Protein AF-C6H7D1-F1 (afdb_monomer_lite)

Structure (mmCIF, N/CA/C/O backbone):
data_AF-C6H7D1-F1
#
_entry.id   AF-C6H7D1-F1
#
loop_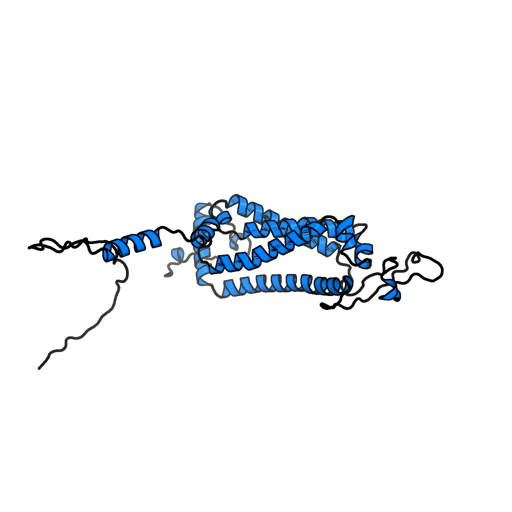
_atom_site.group_PDB
_atom_site.id
_atom_site.type_symbol
_atom_site.label_atom_id
_atom_site.label_alt_id
_atom_site.label_comp_id
_atom_site.label_asym_id
_atom_site.label_entity_id
_atom_site.label_seq_id
_atom_site.pdbx_PDB_ins_code
_atom_site.Cartn_x
_atom_site.Cartn_y
_atom_site.Cartn_z
_atom_site.occupancy
_atom_site.B_iso_or_equiv
_atom_site.auth_seq_id
_atom_site.auth_comp_id
_atom_site.auth_asym_id
_atom_site.auth_atom_id
_atom_site.pdbx_PDB_model_num
ATOM 1 N N . MET A 1 1 ? -16.003 -26.609 76.738 1.00 32.31 1 MET A N 1
ATOM 2 C CA . MET A 1 1 ? -14.964 -26.385 75.712 1.00 32.31 1 MET A CA 1
ATOM 3 C C . MET A 1 1 ? -15.647 -25.869 74.454 1.00 32.31 1 MET A C 1
ATOM 5 O O . MET A 1 1 ? -16.658 -26.437 74.078 1.00 32.31 1 MET A O 1
ATOM 9 N N . GLN A 1 2 ? -15.135 -24.740 73.952 1.00 30.48 2 GLN A N 1
ATOM 10 C CA . GLN A 1 2 ? -15.341 -24.034 72.671 1.00 30.48 2 GLN A CA 1
ATOM 11 C C . GLN A 1 2 ? -16.553 -24.379 71.781 1.00 30.48 2 GLN A C 1
ATOM 13 O O . GLN A 1 2 ? -16.695 -25.493 71.289 1.00 30.48 2 GLN A O 1
ATOM 18 N N . GLY A 1 3 ? -17.363 -23.349 71.504 1.00 26.39 3 GLY A N 1
ATOM 19 C CA . GLY A 1 3 ? -18.389 -23.335 70.462 1.00 26.39 3 GLY A CA 1
ATOM 20 C C . GLY A 1 3 ? -17.850 -22.837 69.117 1.00 26.39 3 GLY A C 1
ATOM 21 O O . GLY A 1 3 ? -16.992 -21.957 69.065 1.00 26.39 3 GLY A O 1
ATOM 22 N N . VAL A 1 4 ? -18.390 -23.404 68.038 1.00 31.02 4 VAL A N 1
ATOM 23 C CA . VAL A 1 4 ? -18.158 -23.029 66.638 1.00 31.02 4 VAL A CA 1
ATOM 24 C C . VAL A 1 4 ? -19.512 -22.644 66.047 1.00 31.02 4 VAL A C 1
ATOM 26 O O . VAL A 1 4 ? -20.446 -23.441 66.087 1.00 31.02 4 VAL A O 1
ATOM 29 N N . VAL A 1 5 ? -19.619 -21.424 65.516 1.00 36.03 5 VAL A N 1
ATOM 30 C CA . VAL A 1 5 ? -20.777 -20.963 64.739 1.00 36.03 5 VAL A CA 1
ATOM 31 C C . VAL A 1 5 ? -20.398 -20.939 63.261 1.00 36.03 5 VAL A C 1
ATOM 33 O O . VAL A 1 5 ? -19.335 -20.470 62.865 1.00 36.03 5 VAL A O 1
ATOM 36 N N . THR A 1 6 ? -21.307 -21.511 62.485 1.00 32.31 6 THR A N 1
ATOM 37 C CA . THR A 1 6 ? -21.320 -21.782 61.049 1.00 32.31 6 THR A CA 1
ATOM 38 C C . THR A 1 6 ? -21.240 -20.529 60.176 1.00 32.31 6 THR A C 1
ATOM 40 O O . THR A 1 6 ? -21.967 -19.565 60.408 1.00 32.31 6 THR A O 1
ATOM 43 N N . GLY A 1 7 ? -20.427 -20.584 59.116 1.00 30.23 7 GLY A N 1
ATOM 44 C CA . GLY A 1 7 ? -20.404 -19.595 58.038 1.00 30.23 7 GLY A CA 1
ATOM 45 C C . GLY A 1 7 ? -21.226 -20.043 56.828 1.00 30.23 7 GLY A C 1
ATOM 46 O O . GLY A 1 7 ? -21.112 -21.183 56.385 1.00 30.23 7 GLY A O 1
ATOM 47 N N . ASN A 1 8 ? -22.018 -19.125 56.276 1.00 31.41 8 ASN A N 1
ATOM 48 C CA . ASN A 1 8 ? -22.573 -19.217 54.928 1.00 31.41 8 ASN A CA 1
ATOM 49 C C . ASN A 1 8 ? -22.452 -17.822 54.296 1.00 31.41 8 ASN A C 1
ATOM 51 O O . ASN A 1 8 ? -23.038 -16.866 54.801 1.00 31.41 8 ASN A O 1
ATOM 55 N N . GLY A 1 9 ? -21.613 -17.680 53.267 1.00 30.81 9 GLY A N 1
ATOM 56 C CA . GLY A 1 9 ? -21.214 -16.389 52.709 1.00 30.81 9 GLY A CA 1
ATOM 57 C C . GLY A 1 9 ? -21.350 -16.352 51.192 1.00 30.81 9 GLY A C 1
ATOM 58 O O . GLY A 1 9 ? -20.622 -17.034 50.477 1.00 30.81 9 GLY A O 1
ATOM 59 N N . THR A 1 10 ? -22.241 -15.486 50.716 1.00 32.78 10 THR A N 1
ATOM 60 C CA . THR A 1 10 ? -22.291 -14.983 49.340 1.00 32.78 10 THR A CA 1
ATOM 61 C C . THR A 1 10 ? -22.365 -13.457 49.356 1.00 32.78 10 THR A C 1
ATOM 63 O O . THR A 1 10 ? -23.032 -12.887 50.211 1.00 32.78 10 THR A O 1
ATOM 66 N N . MET A 1 11 ? -21.783 -12.857 48.311 1.00 27.61 11 MET A N 1
ATOM 67 C CA . MET A 1 11 ? -21.992 -11.503 47.767 1.00 27.61 11 MET A CA 1
ATOM 68 C C . MET A 1 11 ? -21.111 -10.328 48.230 1.00 27.61 11 MET A C 1
ATOM 70 O O . MET A 1 11 ? -21.222 -9.812 49.331 1.00 27.61 11 MET A O 1
ATOM 74 N N . ARG A 1 12 ? -20.388 -9.815 47.216 1.00 32.03 12 ARG A N 1
ATOM 75 C CA . ARG A 1 12 ? -20.257 -8.402 46.805 1.00 32.03 12 ARG A CA 1
ATOM 76 C C . ARG A 1 12 ? -19.715 -7.407 47.839 1.00 32.03 12 ARG A C 1
ATOM 78 O O . ARG A 1 12 ? -20.478 -6.884 48.633 1.00 32.03 12 ARG A O 1
ATOM 85 N N . SER A 1 13 ? -18.457 -6.990 47.668 1.00 34.66 13 SER A N 1
ATOM 86 C CA . SER A 1 13 ? -18.077 -5.562 47.647 1.00 34.66 13 SER A CA 1
ATOM 87 C C . SER A 1 13 ? -16.575 -5.420 47.364 1.00 34.66 13 SER A C 1
ATOM 89 O O . SER A 1 13 ? -15.748 -5.429 48.270 1.00 34.66 13 SER A O 1
ATOM 91 N N . ILE A 1 14 ? -16.202 -5.317 46.090 1.00 36.88 14 ILE A N 1
ATOM 92 C CA . ILE A 1 14 ? -14.913 -4.743 45.689 1.00 36.88 14 ILE A CA 1
ATOM 93 C C . ILE A 1 14 ? -15.290 -3.574 44.801 1.00 36.88 14 ILE A C 1
ATOM 95 O O . ILE A 1 14 ? -15.683 -3.802 43.665 1.00 36.88 14 ILE A O 1
ATOM 99 N N . ILE A 1 15 ? -15.291 -2.373 45.375 1.00 37.81 15 ILE A N 1
ATOM 100 C CA . ILE A 1 15 ? -15.069 -1.045 44.780 1.00 37.81 15 ILE A CA 1
ATOM 101 C C . ILE A 1 15 ? -15.434 -0.037 45.887 1.00 37.81 15 ILE A C 1
ATOM 103 O O . ILE A 1 15 ? -16.541 -0.090 46.417 1.00 37.81 15 ILE A O 1
ATOM 107 N N . ASN A 1 16 ? -14.486 0.857 46.200 1.00 32.22 16 ASN A N 1
ATOM 108 C CA . ASN A 1 16 ? -14.543 2.060 47.058 1.00 32.22 16 ASN A CA 1
ATOM 109 C C . ASN A 1 16 ? -13.639 1.993 48.295 1.00 32.22 16 ASN A C 1
ATOM 111 O O . ASN A 1 16 ? -14.088 1.810 49.421 1.00 32.22 16 ASN A O 1
ATOM 115 N N . GLY A 1 17 ? -12.344 2.211 48.069 1.00 33.22 17 GLY A N 1
ATOM 116 C CA . GLY A 1 17 ? -11.346 2.341 49.127 1.00 33.22 17 GLY A CA 1
ATOM 117 C C . GLY A 1 17 ? -10.285 3.387 48.811 1.00 33.22 17 GLY A C 1
ATOM 118 O O . GLY A 1 17 ? -9.119 3.111 49.024 1.00 33.22 17 GLY A O 1
ATOM 119 N N . PHE A 1 18 ? -10.655 4.549 48.265 1.00 40.69 18 PHE A N 1
ATOM 120 C CA . PHE A 1 18 ? -9.769 5.721 48.207 1.00 40.69 18 PHE A CA 1
ATOM 121 C C . PHE A 1 18 ? -10.611 7.003 48.253 1.00 40.69 18 PHE A C 1
ATOM 123 O O . PHE A 1 18 ? -10.796 7.705 47.267 1.00 40.69 18 PHE A O 1
ATOM 130 N N . SER A 1 19 ? -11.168 7.288 49.428 1.00 37.72 19 SER A N 1
ATOM 131 C CA . SER A 1 19 ? -11.585 8.641 49.794 1.00 37.72 19 SER A CA 1
ATOM 132 C C . SER A 1 19 ? -10.995 8.915 51.167 1.00 37.72 19 SER A C 1
ATOM 134 O O . SER A 1 19 ? -11.340 8.252 52.146 1.00 37.72 19 SER A O 1
ATOM 136 N N . GLY A 1 20 ? -10.021 9.822 51.197 1.00 37.75 20 GLY A N 1
ATOM 137 C CA . GLY A 1 20 ? -9.210 10.129 52.362 1.00 37.75 20 GLY A CA 1
ATOM 138 C C . GLY A 1 20 ? -10.052 10.547 53.561 1.00 37.75 20 GLY A C 1
ATOM 139 O O . GLY A 1 20 ? -10.889 11.443 53.479 1.00 37.75 20 GLY A O 1
ATOM 140 N N . ARG A 1 21 ? -9.776 9.915 54.699 1.00 31.70 21 ARG A N 1
ATOM 141 C CA . ARG A 1 21 ? -10.042 10.492 56.009 1.00 31.70 21 ARG A CA 1
ATOM 142 C C . ARG A 1 21 ? -8.672 10.754 56.621 1.00 31.70 21 ARG A C 1
ATOM 144 O O . ARG A 1 21 ? -7.961 9.815 56.965 1.00 31.70 21 ARG A O 1
ATOM 151 N N . VAL A 1 22 ? -8.289 12.027 56.664 1.00 44.75 22 VAL A N 1
ATOM 152 C CA . VAL A 1 22 ? -7.141 12.513 57.434 1.00 44.75 22 VAL A CA 1
ATOM 153 C C . VAL A 1 22 ? -7.434 12.170 58.893 1.00 44.75 22 VAL A C 1
ATOM 155 O O . VAL A 1 22 ? -8.239 12.829 59.545 1.00 44.75 22 VAL A O 1
ATOM 158 N N . LEU A 1 23 ? -6.864 11.070 59.376 1.00 37.09 23 LEU A N 1
ATOM 159 C CA . LEU A 1 23 ? -6.810 10.778 60.800 1.00 37.09 23 LEU A CA 1
ATOM 160 C C . LEU A 1 23 ? -5.631 11.577 61.344 1.00 37.09 23 LEU A C 1
ATOM 162 O O . LEU A 1 23 ? -4.486 11.251 61.051 1.00 37.09 23 LEU A O 1
ATOM 166 N N . ASN A 1 24 ? -5.926 12.636 62.095 1.00 35.56 24 ASN A N 1
ATOM 167 C CA . ASN A 1 24 ? -4.969 13.254 63.003 1.00 35.56 24 ASN A CA 1
ATOM 168 C C . ASN A 1 24 ? -4.786 12.314 64.202 1.00 35.56 24 ASN A C 1
ATOM 170 O O . ASN A 1 24 ? -5.760 12.092 64.924 1.00 35.56 24 ASN A O 1
ATOM 174 N N . PRO A 1 25 ? -3.585 11.786 64.478 1.00 43.16 25 PRO A N 1
ATOM 175 C CA . PRO A 1 25 ? -3.241 11.357 65.816 1.00 43.16 25 PRO A CA 1
ATOM 176 C C . PRO A 1 25 ? -2.513 12.517 66.498 1.00 43.16 25 PRO A C 1
ATOM 178 O O . PRO A 1 25 ? -1.519 12.997 65.963 1.00 43.16 25 PRO A O 1
ATOM 181 N N . CYS A 1 26 ? -3.035 12.991 67.630 1.00 37.09 26 CYS A N 1
ATOM 182 C CA . CYS A 1 26 ? -2.271 13.471 68.792 1.00 37.09 26 CYS A CA 1
ATOM 183 C C . CYS A 1 26 ? -3.169 14.352 69.663 1.00 37.09 26 CYS A C 1
ATOM 185 O O . CYS A 1 26 ? -3.211 15.570 69.508 1.00 37.09 26 CYS A O 1
ATOM 187 N N . GLU A 1 27 ? -3.840 13.730 70.626 1.00 43.41 27 GLU A N 1
ATOM 188 C CA . GLU A 1 27 ? -4.192 14.409 71.865 1.00 43.41 27 GLU A CA 1
ATOM 189 C C . GLU A 1 27 ? -3.204 13.904 72.926 1.00 43.41 27 GLU A C 1
ATOM 191 O O . GLU A 1 27 ? -3.014 12.700 73.084 1.00 43.41 27 GLU A O 1
ATOM 196 N N . HIS A 1 28 ? -2.539 14.856 73.582 1.00 40.34 28 HIS A N 1
ATOM 197 C CA . HIS A 1 28 ? -1.496 14.726 74.606 1.00 40.34 28 HIS A CA 1
ATOM 198 C C . HIS A 1 28 ? -0.036 14.477 74.164 1.00 40.34 28 HIS A C 1
ATOM 200 O O . HIS A 1 28 ? 0.457 13.364 74.041 1.00 40.34 28 HIS A O 1
ATOM 206 N N . ASN A 1 29 ? 0.682 15.606 74.112 1.00 47.28 29 ASN A N 1
ATOM 207 C CA . ASN A 1 29 ? 2.084 15.788 74.495 1.00 47.28 29 ASN A CA 1
ATOM 208 C C . ASN A 1 29 ? 3.157 15.007 73.703 1.00 47.28 29 ASN A C 1
ATOM 210 O O . ASN A 1 29 ? 3.673 13.981 74.139 1.00 47.28 29 ASN A O 1
ATOM 214 N N . CYS A 1 30 ? 3.607 15.593 72.592 1.00 42.19 30 CYS A N 1
ATOM 215 C CA . CYS A 1 30 ? 4.974 15.416 72.099 1.00 42.19 30 CYS A CA 1
ATOM 216 C C . CYS A 1 30 ? 5.554 16.789 71.753 1.00 42.19 30 CYS A C 1
ATOM 218 O O . CYS A 1 30 ? 5.396 17.309 70.652 1.00 42.19 30 CYS A O 1
ATOM 220 N N . SER A 1 31 ? 6.210 17.372 72.752 1.00 47.56 31 SER A N 1
ATOM 221 C CA . SER A 1 31 ? 7.195 18.435 72.597 1.00 47.56 31 SER A CA 1
ATOM 222 C C . SER A 1 31 ? 8.325 17.972 71.662 1.00 47.56 31 SER A C 1
ATOM 224 O O . SER A 1 31 ? 8.822 16.856 71.805 1.00 47.56 31 SER A O 1
ATOM 226 N N . ASN A 1 32 ? 8.702 18.831 70.712 1.00 50.41 32 ASN A N 1
ATOM 227 C CA . ASN A 1 32 ? 9.979 18.871 69.990 1.00 50.41 32 ASN A CA 1
ATOM 228 C C . ASN A 1 32 ? 10.567 17.529 69.494 1.00 50.41 32 ASN A C 1
ATOM 230 O O . ASN A 1 32 ? 11.457 16.957 70.122 1.00 50.41 32 ASN A O 1
ATOM 234 N N . ARG A 1 33 ? 10.186 17.095 68.285 1.00 48.56 33 ARG A N 1
ATOM 235 C CA . ARG A 1 33 ? 11.063 16.270 67.430 1.00 48.56 33 ARG A CA 1
ATOM 236 C C . ARG A 1 33 ? 11.320 16.998 66.110 1.00 48.56 33 ARG A C 1
ATOM 238 O O . ARG A 1 33 ? 10.362 17.525 65.546 1.00 48.56 33 ARG A O 1
ATOM 245 N N . PRO A 1 34 ? 12.571 17.049 65.616 1.00 50.59 34 PRO A N 1
ATOM 246 C CA . PRO A 1 34 ? 12.841 17.586 64.289 1.00 50.59 34 PRO A CA 1
ATOM 247 C C . PRO A 1 34 ? 12.102 16.722 63.263 1.00 50.59 34 PRO A C 1
ATOM 249 O O . PRO A 1 34 ? 12.079 15.497 63.406 1.00 50.59 34 PRO A O 1
ATOM 252 N N . LEU A 1 35 ? 11.469 17.355 62.267 1.00 51.41 35 LEU A N 1
ATOM 253 C CA . LEU A 1 35 ? 10.960 16.648 61.094 1.00 51.41 35 LEU A CA 1
ATOM 254 C C . LEU A 1 35 ? 12.115 15.796 60.555 1.00 51.41 35 LEU A C 1
ATOM 256 O O . LEU A 1 35 ? 13.168 16.328 60.211 1.00 51.41 35 LEU A O 1
ATOM 260 N N . ASP A 1 36 ? 11.943 14.478 60.565 1.00 55.50 36 ASP A N 1
ATOM 261 C CA . ASP A 1 36 ? 12.879 13.558 59.938 1.00 55.50 36 ASP A CA 1
ATOM 262 C C . ASP A 1 36 ? 13.006 13.941 58.456 1.00 55.50 36 ASP A C 1
ATOM 264 O O . ASP A 1 36 ? 12.034 13.850 57.700 1.00 55.50 36 ASP A O 1
ATOM 268 N N . ASN A 1 37 ? 14.207 14.372 58.058 1.00 58.75 37 ASN A N 1
ATOM 269 C CA . ASN A 1 37 ? 14.555 14.712 56.679 1.00 58.75 37 ASN A CA 1
ATOM 270 C C . ASN A 1 37 ? 14.201 13.575 55.702 1.00 58.75 37 ASN A C 1
ATOM 272 O O . ASN A 1 37 ? 13.899 13.849 54.547 1.00 58.75 37 ASN A O 1
ATOM 276 N N . SER A 1 38 ? 14.135 12.317 56.161 1.00 61.47 38 SER A N 1
ATOM 277 C CA . SER A 1 38 ? 13.753 11.175 55.333 1.00 61.47 38 SER A CA 1
ATOM 278 C C . SER A 1 38 ? 12.307 11.256 54.852 1.00 61.47 38 SER A C 1
ATOM 280 O O . SER A 1 38 ? 12.064 11.022 53.676 1.00 61.47 38 SER A O 1
ATOM 282 N N . LEU A 1 39 ? 11.333 11.645 55.685 1.00 59.22 39 LEU A N 1
ATOM 283 C CA . LEU A 1 39 ? 9.928 11.735 55.257 1.00 59.22 39 LEU A CA 1
ATOM 284 C C . LEU A 1 39 ? 9.705 12.873 54.259 1.00 59.22 39 LEU A C 1
ATOM 286 O O . LEU A 1 39 ? 8.904 12.739 53.331 1.00 59.22 39 LEU A O 1
ATOM 290 N N . GLN A 1 40 ? 10.430 13.975 54.431 1.00 61.31 40 GLN A N 1
ATOM 291 C CA . GLN A 1 40 ? 10.386 15.110 53.517 1.00 61.31 40 GLN A CA 1
ATOM 292 C C . GLN A 1 40 ? 11.081 14.772 52.190 1.00 61.31 40 GLN A C 1
ATOM 294 O O . GLN A 1 40 ? 10.544 15.102 51.132 1.00 61.31 40 GLN A O 1
ATOM 299 N N . ASP A 1 41 ? 12.172 14.002 52.234 1.00 59.78 41 ASP A N 1
ATOM 300 C CA . ASP A 1 41 ? 12.836 13.433 51.059 1.00 59.78 41 ASP A CA 1
ATOM 301 C C . ASP A 1 41 ? 11.983 12.360 50.370 1.00 59.78 41 ASP A C 1
ATOM 303 O O . ASP A 1 41 ? 11.919 12.333 49.146 1.00 59.78 41 ASP A O 1
ATOM 307 N N . TYR A 1 42 ? 11.258 11.501 51.093 1.00 62.47 42 TYR A N 1
ATOM 308 C CA . TYR A 1 42 ? 10.313 10.548 50.497 1.00 62.47 42 TYR A CA 1
ATOM 309 C C . TYR A 1 42 ? 9.158 11.275 49.808 1.00 62.47 42 TYR A C 1
ATOM 311 O O . TYR A 1 42 ? 8.760 10.883 48.711 1.00 62.47 42 TYR A O 1
ATOM 319 N N . PHE A 1 43 ? 8.634 12.348 50.405 1.00 61.84 43 PHE A N 1
ATOM 320 C CA . PHE A 1 43 ? 7.555 13.134 49.811 1.00 61.84 43 PHE A CA 1
ATOM 321 C C . PHE A 1 43 ? 8.039 13.925 48.588 1.00 61.84 43 PHE A C 1
ATOM 323 O O . PHE A 1 43 ? 7.394 13.883 47.542 1.00 61.84 43 PHE A O 1
ATOM 330 N N . LEU A 1 44 ? 9.209 14.568 48.671 1.00 61.19 44 LEU A N 1
ATOM 331 C CA . LEU A 1 44 ? 9.839 15.246 47.537 1.00 61.19 44 LEU A CA 1
ATOM 332 C C . LEU A 1 44 ? 10.185 14.263 46.419 1.00 61.19 44 LEU A C 1
ATOM 334 O O . LEU A 1 44 ? 9.841 14.530 45.275 1.00 61.19 44 LEU A O 1
ATOM 338 N N . ASN A 1 45 ? 10.763 13.100 46.723 1.00 60.50 45 ASN A N 1
ATOM 339 C CA . ASN A 1 45 ? 11.062 12.077 45.721 1.00 60.50 45 ASN A CA 1
ATOM 340 C C . ASN A 1 45 ? 9.788 11.483 45.108 1.00 60.50 45 ASN A C 1
ATOM 342 O O . ASN A 1 45 ? 9.759 11.269 43.904 1.00 60.50 45 ASN A O 1
ATOM 346 N N . THR A 1 46 ? 8.712 11.282 45.875 1.00 58.97 46 THR A N 1
ATOM 347 C CA . THR A 1 46 ? 7.426 10.774 45.352 1.00 58.97 46 THR A CA 1
ATOM 348 C C . THR A 1 46 ? 6.730 11.805 44.457 1.00 58.97 46 THR A C 1
ATOM 350 O O . THR A 1 46 ? 6.203 11.455 43.401 1.00 58.97 46 THR A O 1
ATOM 353 N N . VAL A 1 47 ? 6.773 13.090 44.821 1.00 57.91 47 VAL A N 1
ATOM 354 C CA . VAL A 1 47 ? 6.219 14.184 44.009 1.00 57.91 47 VAL A CA 1
ATOM 355 C C . VAL A 1 47 ? 7.091 14.463 42.775 1.00 57.91 47 VAL A C 1
ATOM 357 O O . VAL A 1 47 ? 6.554 14.681 41.690 1.00 57.91 47 VAL A O 1
ATOM 360 N N . LEU A 1 48 ? 8.421 14.377 42.884 1.00 55.00 48 LEU A N 1
ATOM 361 C CA . LEU A 1 48 ? 9.359 14.544 41.764 1.00 55.00 48 LEU A CA 1
ATOM 362 C C . LEU A 1 48 ? 9.313 13.358 40.784 1.00 55.00 48 LEU A C 1
ATOM 364 O O . LEU A 1 48 ? 9.290 13.582 39.574 1.00 55.00 48 LEU A O 1
ATOM 368 N N . LEU A 1 49 ? 9.188 12.115 41.271 1.00 52.88 49 LEU A N 1
ATOM 369 C CA . LEU A 1 49 ? 8.922 10.928 40.439 1.00 52.88 49 LEU A CA 1
ATOM 370 C C . LEU A 1 49 ? 7.553 11.007 39.748 1.00 52.88 49 LEU A C 1
ATOM 372 O O . LEU A 1 49 ? 7.428 10.569 38.609 1.00 52.88 49 LEU A O 1
ATOM 376 N N . SER A 1 50 ? 6.547 11.612 40.390 1.00 51.56 50 SER A N 1
ATOM 377 C CA . SER A 1 50 ? 5.212 11.808 39.807 1.00 51.56 50 SER A CA 1
ATOM 378 C C . SER A 1 50 ? 5.134 12.953 38.786 1.00 51.56 50 SER A C 1
ATOM 380 O O . SER A 1 50 ? 4.158 13.023 38.039 1.00 51.56 50 SER A O 1
ATOM 382 N N . SER A 1 51 ? 6.117 13.858 38.751 1.00 54.12 51 SER A N 1
ATOM 383 C CA . SER A 1 51 ? 6.069 15.079 37.926 1.00 54.12 51 SER A CA 1
ATOM 384 C C . SER A 1 51 ? 6.835 14.971 36.608 1.00 54.12 51 SER A C 1
ATOM 386 O O . SER A 1 51 ? 6.741 15.861 35.763 1.00 54.12 51 SER A O 1
ATOM 388 N N . THR A 1 52 ? 7.565 13.878 36.384 1.00 56.16 52 THR A N 1
ATOM 389 C CA . THR A 1 52 ? 8.173 13.611 35.080 1.00 56.16 52 THR A CA 1
ATOM 390 C C . THR A 1 52 ? 7.214 12.765 34.255 1.00 56.16 52 THR A C 1
ATOM 392 O O . THR A 1 52 ? 7.167 11.542 34.361 1.00 56.16 52 THR A O 1
ATOM 395 N N . MET A 1 53 ? 6.419 13.420 33.403 1.00 59.56 53 MET A N 1
ATOM 396 C CA . MET A 1 53 ? 5.847 12.723 32.252 1.00 59.56 53 MET A CA 1
ATOM 397 C C . MET A 1 53 ? 7.032 12.133 31.500 1.00 59.56 53 MET A C 1
ATOM 399 O O . MET A 1 53 ? 7.822 12.869 30.904 1.00 59.56 53 MET A O 1
ATOM 403 N N . THR A 1 54 ? 7.214 10.816 31.587 1.00 76.44 54 THR A N 1
ATOM 404 C CA . THR A 1 54 ? 8.290 10.174 30.842 1.00 76.44 54 THR A CA 1
ATOM 405 C C . THR A 1 54 ? 8.092 10.524 29.366 1.00 76.44 54 THR A C 1
ATOM 407 O O . THR A 1 54 ? 6.962 10.653 28.880 1.00 76.44 54 THR A O 1
ATOM 410 N N . VAL A 1 55 ? 9.189 10.718 28.633 1.00 78.50 55 VAL A N 1
ATOM 411 C CA . VAL A 1 55 ? 9.138 11.006 27.187 1.00 78.50 55 VAL A CA 1
ATOM 412 C C . VAL A 1 55 ? 8.230 9.994 26.468 1.00 78.50 55 VAL A C 1
ATOM 414 O O . VAL A 1 55 ? 7.496 10.348 25.548 1.00 78.50 55 VAL A O 1
ATOM 417 N N . TRP A 1 56 ? 8.202 8.754 26.964 1.00 78.12 56 TRP A N 1
ATOM 418 C CA . TRP A 1 56 ? 7.332 7.677 26.511 1.00 78.12 56 TRP A CA 1
ATOM 419 C C . TRP A 1 56 ? 5.831 7.971 26.664 1.00 78.12 56 TRP A C 1
ATOM 421 O O . TRP A 1 56 ? 5.096 7.880 25.683 1.00 78.12 56 TRP A O 1
ATOM 431 N N . GLU A 1 57 ? 5.375 8.382 27.849 1.00 78.75 57 GLU A N 1
ATOM 432 C CA . GLU A 1 57 ? 3.967 8.746 28.088 1.00 78.75 57 GLU A CA 1
ATOM 433 C C . GLU A 1 57 ? 3.538 9.950 27.233 1.00 78.75 57 GLU A C 1
ATOM 435 O O . GLU A 1 57 ? 2.420 9.996 26.715 1.00 78.75 57 GLU A O 1
ATOM 440 N N . SER A 1 58 ? 4.459 10.887 26.986 1.00 79.81 58 SER A N 1
ATOM 441 C CA . SER A 1 58 ? 4.210 12.033 26.100 1.00 79.81 58 SER A CA 1
ATOM 442 C C . SER A 1 58 ? 4.018 11.599 24.641 1.00 79.81 58 SER A C 1
ATOM 444 O O . SER A 1 58 ? 3.077 12.034 23.972 1.00 79.81 58 SER A O 1
ATOM 446 N N . ILE A 1 59 ? 4.868 10.695 24.144 1.00 79.12 59 ILE A N 1
ATOM 447 C CA . ILE A 1 59 ? 4.769 10.142 22.785 1.00 79.12 59 ILE A CA 1
ATOM 448 C C . ILE A 1 59 ? 3.472 9.339 22.614 1.00 79.12 59 ILE A C 1
ATOM 450 O O . ILE A 1 59 ? 2.767 9.518 21.614 1.00 79.12 59 ILE A O 1
ATOM 454 N N . LEU A 1 60 ? 3.116 8.494 23.587 1.00 80.00 60 LEU A N 1
ATOM 455 C CA . LEU A 1 60 ? 1.864 7.730 23.570 1.00 80.00 60 LEU A CA 1
ATOM 456 C C . LEU A 1 60 ? 0.633 8.648 23.593 1.00 80.00 60 LEU A C 1
ATOM 458 O O . LEU A 1 60 ? -0.319 8.419 22.843 1.00 80.00 60 LEU A O 1
ATOM 462 N N . GLY A 1 61 ? 0.678 9.726 24.381 1.00 76.44 61 GLY A N 1
ATOM 463 C CA . GLY A 1 61 ? -0.381 10.733 24.447 1.00 76.44 61 GLY A CA 1
ATOM 464 C C . GLY A 1 61 ? -0.599 11.482 23.127 1.00 76.44 61 GLY A C 1
ATOM 465 O O . GLY A 1 61 ? -1.743 11.664 22.705 1.00 76.44 61 GLY A O 1
ATOM 466 N N . ILE A 1 62 ? 0.478 11.874 22.435 1.00 82.44 62 ILE A N 1
ATOM 467 C CA . ILE A 1 62 ? 0.404 12.587 21.145 1.00 82.44 62 ILE A CA 1
ATOM 468 C C . ILE A 1 62 ? -0.130 11.675 20.038 1.00 82.44 62 ILE A C 1
ATOM 470 O O . ILE A 1 62 ? -0.995 12.071 19.251 1.00 82.44 62 ILE A O 1
ATOM 474 N N . THR A 1 63 ? 0.382 10.448 19.980 1.00 81.75 63 THR A N 1
ATOM 475 C CA . THR A 1 63 ? 0.026 9.460 18.952 1.00 81.75 63 THR A CA 1
ATOM 476 C C . THR A 1 63 ? -1.332 8.805 19.208 1.00 81.75 63 THR A C 1
ATOM 478 O O . THR A 1 63 ? -1.979 8.339 18.269 1.00 81.75 63 THR A O 1
ATOM 481 N N . GLY A 1 64 ? -1.830 8.857 20.446 1.00 84.00 64 GLY A N 1
ATOM 482 C CA . GLY A 1 64 ? -3.151 8.369 20.840 1.00 84.00 64 GLY A CA 1
ATOM 483 C C . GLY A 1 64 ? -3.197 6.866 21.125 1.00 84.00 64 GLY A C 1
ATOM 484 O O . GLY A 1 64 ? -4.287 6.292 21.187 1.00 84.00 64 GLY A O 1
ATOM 485 N N . PHE A 1 65 ? -2.045 6.207 21.285 1.00 86.81 65 PHE A N 1
ATOM 486 C CA . PHE A 1 65 ? -1.988 4.787 21.627 1.00 86.81 65 PHE A CA 1
ATOM 487 C C . PHE A 1 65 ? -2.181 4.580 23.134 1.00 86.81 65 PHE A C 1
ATOM 489 O O . PHE A 1 65 ? -1.409 5.066 23.948 1.00 86.81 65 PHE A O 1
ATOM 496 N N . LYS A 1 66 ? -3.188 3.780 23.514 1.00 82.69 66 LYS A N 1
ATOM 497 C CA . LYS A 1 66 ? -3.473 3.445 24.926 1.00 82.69 66 LYS A CA 1
ATOM 498 C C . LYS A 1 66 ? -2.521 2.408 25.532 1.00 82.69 66 LYS A C 1
ATOM 500 O O . LYS A 1 66 ? -2.529 2.197 26.740 1.00 82.69 66 LYS A O 1
ATOM 505 N N . LYS A 1 67 ? -1.790 1.672 24.694 1.00 85.56 67 LYS A N 1
ATOM 506 C CA . LYS A 1 67 ? -0.885 0.595 25.105 1.00 85.56 67 LYS A CA 1
ATOM 507 C C . LYS A 1 67 ? 0.422 0.715 24.333 1.00 85.56 67 LYS A C 1
ATOM 509 O O . LYS A 1 67 ? 0.397 0.867 23.113 1.00 85.56 67 LYS A O 1
ATOM 514 N N . SER A 1 68 ? 1.535 0.584 25.045 1.00 83.19 68 SER A N 1
ATOM 515 C CA . SER A 1 68 ? 2.897 0.702 24.515 1.00 83.19 68 SER A CA 1
ATOM 516 C C . SER A 1 68 ? 3.208 -0.302 23.402 1.00 83.19 68 SER A C 1
ATOM 518 O O . SER A 1 68 ? 3.823 0.068 22.407 1.00 83.19 68 SER A O 1
ATOM 520 N N . TYR A 1 69 ? 2.729 -1.546 23.512 1.00 86.56 69 TYR A N 1
ATOM 521 C CA . TYR A 1 69 ? 2.973 -2.576 22.494 1.00 86.56 69 TYR A CA 1
ATOM 522 C C . TYR A 1 69 ? 2.395 -2.204 21.118 1.00 86.56 69 TYR A C 1
ATOM 524 O O . TYR A 1 69 ? 3.044 -2.432 20.103 1.00 86.56 69 TYR A O 1
ATOM 532 N N . ASN A 1 70 ? 1.218 -1.566 21.070 1.00 87.81 70 ASN A N 1
ATOM 533 C CA . ASN A 1 70 ? 0.610 -1.124 19.810 1.00 87.81 70 ASN A CA 1
ATOM 534 C C . ASN A 1 70 ? 1.445 -0.034 19.134 1.00 87.81 70 ASN A C 1
ATOM 536 O O . ASN A 1 70 ? 1.570 -0.021 17.913 1.00 87.81 70 ASN A O 1
ATOM 540 N N . PHE A 1 71 ? 2.044 0.855 19.930 1.00 88.94 71 PHE A N 1
ATOM 541 C CA . PHE A 1 71 ? 2.941 1.883 19.418 1.00 88.94 71 PHE A CA 1
ATOM 542 C C . PHE A 1 71 ? 4.250 1.285 18.885 1.00 88.94 71 PHE A C 1
ATOM 544 O O . PHE A 1 71 ? 4.695 1.676 17.812 1.00 88.94 71 PHE A O 1
ATOM 551 N N . ILE A 1 72 ? 4.837 0.304 19.579 1.00 90.00 72 ILE A N 1
ATOM 552 C CA . ILE A 1 72 ? 6.053 -0.385 19.112 1.00 90.00 72 ILE A CA 1
ATOM 553 C C . ILE A 1 72 ? 5.791 -1.105 17.784 1.00 90.00 72 ILE A C 1
ATOM 555 O O . ILE A 1 72 ? 6.576 -0.968 16.848 1.00 90.00 72 ILE A O 1
ATOM 559 N N . LEU A 1 73 ? 4.666 -1.819 17.670 1.00 89.12 73 LEU A N 1
ATOM 560 C CA . LEU A 1 73 ? 4.262 -2.465 16.418 1.00 89.12 73 LEU A CA 1
ATOM 561 C C . LEU A 1 73 ? 4.087 -1.437 15.297 1.00 89.12 73 LEU A C 1
ATOM 563 O O . LEU A 1 73 ? 4.633 -1.614 14.210 1.00 89.12 73 LEU A O 1
ATOM 567 N N . PHE A 1 74 ? 3.385 -0.335 15.572 1.00 90.88 74 PHE A N 1
ATOM 568 C CA . PHE A 1 74 ? 3.253 0.760 14.616 1.00 90.88 74 PHE A CA 1
ATOM 569 C C . PHE A 1 74 ? 4.623 1.297 14.188 1.00 90.88 74 PHE A C 1
ATOM 571 O O . PHE A 1 74 ? 4.872 1.430 12.997 1.00 90.88 74 PHE A O 1
ATOM 578 N N . PHE A 1 75 ? 5.537 1.552 15.121 1.00 91.38 75 PHE A N 1
ATOM 579 C CA . PHE A 1 75 ? 6.857 2.088 14.808 1.00 91.38 75 PHE A CA 1
ATOM 580 C C . PHE A 1 75 ? 7.677 1.145 13.917 1.00 91.38 75 PHE A C 1
ATOM 582 O O . PHE A 1 75 ? 8.253 1.593 12.929 1.00 91.38 75 PHE A O 1
ATOM 589 N N . ILE A 1 76 ? 7.690 -0.157 14.214 1.00 93.00 76 ILE A N 1
ATOM 590 C CA . ILE A 1 76 ? 8.432 -1.149 13.422 1.00 93.00 76 ILE A CA 1
ATOM 591 C C . ILE A 1 76 ? 7.846 -1.261 12.009 1.00 93.00 76 ILE A C 1
ATOM 593 O O . ILE A 1 76 ? 8.574 -1.131 11.025 1.00 93.00 76 ILE A O 1
ATOM 597 N N . PHE A 1 77 ? 6.532 -1.467 11.889 1.00 90.50 77 PHE A N 1
ATOM 598 C CA . PHE A 1 77 ? 5.902 -1.715 10.591 1.00 90.50 77 PHE A CA 1
ATOM 599 C C . PHE A 1 77 ? 5.709 -0.436 9.770 1.00 90.50 77 PHE A C 1
ATOM 601 O O . PHE A 1 77 ? 6.081 -0.397 8.597 1.00 90.50 77 PHE A O 1
ATOM 608 N N . ALA A 1 78 ? 5.166 0.626 10.367 1.00 91.00 78 ALA A N 1
ATOM 609 C CA . ALA A 1 78 ? 4.949 1.894 9.676 1.00 91.00 78 ALA A CA 1
ATOM 610 C C . ALA A 1 78 ? 6.270 2.634 9.434 1.00 91.00 78 ALA A C 1
ATOM 612 O O . ALA A 1 78 ? 6.451 3.201 8.360 1.00 91.00 78 ALA A O 1
ATOM 613 N N . GLY A 1 79 ? 7.216 2.583 10.378 1.00 91.12 79 GLY A N 1
ATOM 614 C CA . GLY A 1 79 ? 8.556 3.144 10.192 1.00 91.12 79 GLY A CA 1
ATOM 615 C C . GLY A 1 79 ? 9.352 2.401 9.119 1.00 91.12 79 GLY A C 1
ATOM 616 O O . GLY A 1 79 ? 9.939 3.040 8.245 1.00 91.12 79 GLY A O 1
ATOM 617 N N . GLY A 1 80 ? 9.305 1.064 9.112 1.00 91.50 80 GLY A N 1
ATOM 618 C CA . GLY A 1 80 ? 9.905 0.252 8.051 1.00 91.50 80 GLY A CA 1
ATOM 619 C C . GLY A 1 80 ? 9.316 0.561 6.671 1.00 91.50 80 GLY A C 1
ATOM 620 O O . GLY A 1 80 ? 10.061 0.797 5.717 1.00 91.50 80 GLY A O 1
ATOM 621 N N . LEU A 1 81 ? 7.984 0.649 6.570 1.00 89.94 81 LEU A N 1
ATOM 622 C CA . LEU A 1 81 ? 7.301 1.025 5.330 1.00 89.94 81 LEU A CA 1
ATOM 623 C C . LEU A 1 81 ? 7.656 2.453 4.890 1.00 89.94 81 LEU A C 1
ATOM 625 O O . LEU A 1 81 ? 7.896 2.684 3.704 1.00 89.94 81 LEU A O 1
ATOM 629 N N . PHE A 1 82 ? 7.734 3.403 5.824 1.00 93.56 82 PHE A N 1
ATOM 630 C CA . PHE A 1 82 ? 8.118 4.786 5.540 1.00 93.56 82 PHE A CA 1
ATOM 631 C C . PHE A 1 82 ? 9.536 4.870 4.975 1.00 93.56 82 PHE A C 1
ATOM 633 O O . PHE A 1 82 ? 9.745 5.466 3.919 1.00 93.56 82 PHE A O 1
ATOM 640 N N . GLY A 1 83 ? 10.496 4.215 5.634 1.00 91.75 83 GLY A N 1
ATOM 641 C CA . GLY A 1 83 ? 11.890 4.169 5.194 1.00 91.75 83 GLY A CA 1
ATOM 642 C C . GLY A 1 83 ? 12.042 3.528 3.816 1.00 91.75 83 GLY A C 1
ATOM 643 O O . GLY A 1 83 ? 12.697 4.092 2.937 1.00 91.75 83 GLY A O 1
ATOM 644 N N . PHE A 1 84 ? 11.368 2.397 3.582 1.00 89.69 84 PHE A N 1
ATOM 645 C CA . PHE A 1 84 ? 11.335 1.763 2.265 1.00 89.69 84 PHE A CA 1
ATOM 646 C C . PHE A 1 84 ? 10.772 2.712 1.201 1.00 89.69 84 PHE A C 1
ATOM 648 O O . PHE A 1 84 ? 11.391 2.906 0.155 1.00 89.69 84 PHE A O 1
ATOM 655 N N . THR A 1 85 ? 9.643 3.359 1.484 1.00 91.62 85 THR A N 1
ATOM 656 C CA . THR A 1 85 ? 8.979 4.261 0.537 1.00 91.62 85 THR A CA 1
ATOM 657 C C . THR A 1 85 ? 9.855 5.466 0.189 1.00 91.62 85 THR A C 1
ATOM 659 O O . THR A 1 85 ? 10.002 5.789 -0.989 1.00 91.62 85 THR A O 1
ATOM 662 N N . LEU A 1 86 ? 10.518 6.078 1.177 1.00 91.88 86 LEU A N 1
ATOM 663 C CA . LEU A 1 86 ? 11.461 7.176 0.943 1.00 91.88 86 LEU A CA 1
ATOM 664 C C . LEU A 1 86 ? 12.672 6.732 0.114 1.00 91.88 86 LEU A C 1
ATOM 666 O O . LEU A 1 86 ? 13.045 7.420 -0.835 1.00 91.88 86 LEU A O 1
ATOM 670 N N . SER A 1 87 ? 13.241 5.554 0.398 1.00 89.38 87 SER A N 1
ATOM 671 C CA . SER A 1 87 ? 14.357 5.003 -0.390 1.00 89.38 87 SER A CA 1
ATOM 672 C C . SER A 1 87 ? 13.987 4.752 -1.858 1.00 89.38 87 SER A C 1
ATOM 674 O O . SER A 1 87 ? 14.847 4.778 -2.742 1.00 89.38 87 SER A O 1
ATOM 676 N N . ARG A 1 88 ? 12.696 4.517 -2.134 1.00 87.50 88 ARG A N 1
ATOM 677 C CA . ARG A 1 88 ? 12.176 4.257 -3.478 1.00 87.50 88 ARG A CA 1
ATOM 678 C C . ARG A 1 88 ? 11.631 5.496 -4.185 1.00 87.50 88 ARG A C 1
ATOM 680 O O . ARG A 1 88 ? 11.388 5.423 -5.386 1.00 87.50 88 ARG A O 1
ATOM 687 N N . LEU A 1 89 ? 11.522 6.640 -3.510 1.00 90.38 89 LEU A N 1
ATOM 688 C CA . LEU A 1 89 ? 10.997 7.872 -4.105 1.00 90.38 89 LEU A CA 1
ATOM 689 C C . LEU A 1 89 ? 11.831 8.353 -5.305 1.00 90.38 89 LEU A C 1
ATOM 691 O O . LEU A 1 89 ? 11.286 8.866 -6.277 1.00 90.38 89 LEU A O 1
ATOM 695 N N . GLN A 1 90 ? 13.141 8.093 -5.290 1.00 87.75 90 GLN A N 1
ATOM 696 C CA . GLN A 1 90 ? 14.042 8.392 -6.410 1.00 87.75 90 GLN A CA 1
ATOM 697 C C . GLN A 1 90 ? 13.676 7.678 -7.723 1.00 87.75 90 GLN A C 1
ATOM 699 O O . GLN A 1 90 ? 14.090 8.119 -8.791 1.00 87.75 90 GLN A O 1
ATOM 704 N N . TYR A 1 91 ? 12.902 6.589 -7.666 1.00 85.19 91 TYR A N 1
ATOM 705 C CA . TYR A 1 91 ? 12.462 5.860 -8.853 1.00 85.19 91 TYR A CA 1
ATOM 706 C C . TYR A 1 91 ? 11.283 6.521 -9.577 1.00 85.19 91 TYR A C 1
ATOM 708 O O . TYR A 1 91 ? 10.938 6.062 -10.660 1.00 85.19 91 TYR A O 1
ATOM 716 N N . LEU A 1 92 ? 10.690 7.606 -9.047 1.00 87.62 92 LEU A N 1
ATOM 717 C CA . LEU A 1 92 ? 9.731 8.414 -9.818 1.00 87.62 92 LEU A CA 1
ATOM 718 C C . LEU A 1 92 ? 10.361 9.034 -11.071 1.00 87.62 92 LEU A C 1
ATOM 720 O O . LEU A 1 92 ? 9.650 9.301 -12.037 1.00 87.62 92 LEU A O 1
ATOM 724 N N . ASP A 1 93 ? 11.679 9.252 -11.081 1.00 88.06 93 ASP A N 1
ATOM 725 C CA . ASP A 1 93 ? 12.395 9.587 -12.307 1.00 88.06 93 ASP A CA 1
ATOM 726 C C . ASP A 1 93 ? 12.543 8.332 -13.181 1.00 88.06 93 ASP A C 1
ATOM 728 O O . ASP A 1 93 ? 13.535 7.597 -13.120 1.00 88.06 93 ASP A O 1
ATOM 732 N N . ILE A 1 94 ? 11.507 8.089 -13.991 1.00 83.94 94 ILE A N 1
ATOM 733 C CA . ILE A 1 94 ? 11.381 6.895 -14.830 1.00 83.94 94 ILE A CA 1
ATOM 734 C C . ILE A 1 94 ? 12.497 6.824 -15.884 1.00 83.94 94 ILE A C 1
ATOM 736 O O . ILE A 1 94 ? 13.005 5.745 -16.173 1.00 83.94 94 ILE A O 1
ATOM 740 N N . THR A 1 95 ? 12.890 7.962 -16.466 1.00 81.06 95 THR A N 1
ATOM 741 C CA . THR A 1 95 ? 13.814 7.985 -17.617 1.00 81.06 95 THR A CA 1
ATOM 742 C C . THR A 1 95 ? 15.283 8.038 -17.193 1.00 81.06 95 THR A C 1
ATOM 744 O O . THR A 1 95 ? 16.133 7.551 -17.932 1.00 81.06 95 THR A O 1
ATOM 747 N N . GLY A 1 96 ? 15.596 8.588 -16.015 1.00 82.19 96 GLY A N 1
ATOM 748 C CA . GLY A 1 96 ? 16.955 8.616 -15.477 1.00 82.19 96 GLY A CA 1
ATOM 749 C C . GLY A 1 96 ? 17.209 7.499 -14.468 1.00 82.19 96 GLY A C 1
ATOM 750 O O . GLY A 1 96 ? 17.735 6.433 -14.803 1.00 82.19 96 GLY A O 1
ATOM 751 N N . ARG A 1 97 ? 16.860 7.748 -13.201 1.00 81.25 97 ARG A N 1
ATOM 752 C CA . ARG A 1 97 ? 17.196 6.853 -12.078 1.00 81.25 97 ARG A CA 1
ATOM 753 C C . ARG A 1 97 ? 16.587 5.461 -12.212 1.00 81.25 97 ARG A C 1
ATOM 755 O O . ARG A 1 97 ? 17.304 4.477 -12.022 1.00 81.25 97 ARG A O 1
ATOM 762 N N . TYR A 1 98 ? 15.318 5.348 -12.588 1.00 80.06 98 TYR A N 1
ATOM 763 C CA . TYR A 1 98 ? 14.669 4.047 -12.768 1.00 80.06 98 TYR A CA 1
ATOM 764 C C . TYR A 1 98 ? 15.223 3.255 -13.950 1.00 80.06 98 TYR A C 1
ATOM 766 O O . TYR A 1 98 ? 15.525 2.071 -13.791 1.00 80.06 98 TYR A O 1
ATOM 774 N N . ALA A 1 99 ? 15.446 3.910 -15.090 1.00 74.94 99 ALA A N 1
ATOM 775 C CA . ALA A 1 99 ? 16.074 3.288 -16.252 1.00 74.94 99 ALA A CA 1
ATOM 776 C C . ALA A 1 99 ? 17.476 2.743 -15.927 1.00 74.94 99 ALA A C 1
ATOM 778 O O . ALA A 1 99 ? 17.827 1.649 -16.357 1.00 74.94 99 ALA A O 1
ATOM 779 N N . SER A 1 100 ? 18.256 3.473 -15.121 1.00 72.19 100 SER A N 1
ATOM 780 C CA . SER A 1 100 ? 19.605 3.051 -14.713 1.00 72.19 100 SER A CA 1
ATOM 781 C C . SER A 1 100 ? 19.628 1.908 -13.690 1.00 72.19 100 SER A C 1
ATOM 783 O O . SER A 1 100 ? 20.591 1.147 -13.644 1.00 72.19 100 SER A O 1
ATOM 785 N N . GLY A 1 101 ? 18.585 1.791 -12.861 1.00 68.88 101 GLY A N 1
ATOM 786 C CA . GLY A 1 101 ? 18.487 0.780 -11.804 1.00 68.88 101 GLY A CA 1
ATOM 787 C C . GLY A 1 101 ? 17.777 -0.508 -12.222 1.00 68.88 101 GLY A C 1
ATOM 788 O O . GLY A 1 101 ? 17.782 -1.478 -11.467 1.00 68.88 101 GLY A O 1
ATOM 789 N N . THR A 1 102 ? 17.155 -0.518 -13.399 1.00 66.19 102 THR A N 1
ATOM 790 C CA . THR A 1 102 ? 16.376 -1.643 -13.919 1.00 66.19 102 THR A CA 1
ATOM 791 C C . THR A 1 102 ? 17.215 -2.447 -14.908 1.00 66.19 102 THR A C 1
ATOM 793 O O . THR A 1 102 ? 18.066 -1.901 -15.610 1.00 66.19 102 THR A O 1
ATOM 796 N N . ALA A 1 103 ? 16.989 -3.762 -14.984 1.00 64.19 103 ALA A N 1
ATOM 797 C CA . ALA A 1 103 ? 17.682 -4.597 -15.959 1.00 64.19 103 ALA A CA 1
ATOM 798 C C . ALA A 1 103 ? 17.437 -4.055 -17.386 1.00 64.19 103 ALA A C 1
ATOM 800 O O . ALA A 1 103 ? 16.285 -3.751 -17.718 1.00 64.19 103 ALA A O 1
ATOM 801 N N . PRO A 1 104 ? 18.465 -3.978 -18.256 1.00 57.50 104 PRO A N 1
ATOM 802 C CA . PRO A 1 104 ? 18.327 -3.402 -19.599 1.00 57.50 104 PRO A CA 1
ATOM 803 C C . PRO A 1 104 ? 17.171 -4.005 -20.411 1.00 57.50 104 PRO A C 1
ATOM 805 O O . PRO A 1 104 ? 16.507 -3.314 -21.181 1.00 57.50 104 PRO A O 1
ATOM 808 N N . GLY A 1 105 ? 16.892 -5.289 -20.190 1.00 58.78 105 GLY A N 1
ATOM 809 C CA . GLY A 1 105 ? 15.782 -6.004 -20.804 1.00 58.78 105 GLY A CA 1
ATOM 810 C C . GLY A 1 105 ? 14.388 -5.622 -20.370 1.00 58.78 105 GLY A C 1
ATOM 811 O O . GLY A 1 105 ? 13.463 -5.625 -21.177 1.00 58.78 105 GLY A O 1
ATOM 812 N N . GLU A 1 106 ? 14.242 -5.312 -19.092 1.00 67.06 106 GLU A N 1
ATOM 813 C CA . GLU A 1 106 ? 12.973 -4.899 -18.514 1.00 67.06 106 GLU A CA 1
ATOM 814 C C . GLU A 1 106 ? 12.667 -3.457 -18.952 1.00 67.06 106 GLU A C 1
ATOM 816 O O . GLU A 1 106 ? 11.568 -3.157 -19.422 1.00 67.06 106 GLU A O 1
ATOM 821 N N . TRP A 1 107 ? 13.690 -2.592 -18.967 1.00 68.69 107 TRP A N 1
ATOM 822 C CA . TRP A 1 107 ? 13.579 -1.228 -19.485 1.00 68.69 107 TRP A CA 1
ATOM 823 C C . TRP A 1 107 ? 13.203 -1.177 -20.974 1.00 68.69 107 TRP A C 1
ATOM 825 O O . TRP A 1 107 ? 12.366 -0.365 -21.365 1.00 68.69 107 TRP A O 1
ATOM 835 N N . PHE A 1 108 ? 13.723 -2.083 -21.811 1.00 67.81 108 PHE A N 1
ATOM 836 C CA . PHE A 1 108 ? 13.347 -2.150 -23.230 1.00 67.81 108 PHE A CA 1
ATOM 837 C C . PHE A 1 108 ? 11.834 -2.322 -23.452 1.00 67.81 108 PHE A C 1
ATOM 839 O O . PHE A 1 108 ? 11.296 -1.820 -24.430 1.00 67.81 108 PHE A O 1
ATOM 846 N N . HIS A 1 109 ? 11.098 -2.958 -22.543 1.00 66.62 109 HIS A N 1
ATOM 847 C CA . HIS A 1 109 ? 9.636 -3.033 -22.667 1.00 66.62 109 HIS A CA 1
ATOM 848 C C . HIS A 1 109 ? 8.921 -1.857 -22.014 1.00 66.62 109 HIS A C 1
ATOM 850 O O . HIS A 1 109 ? 7.829 -1.492 -22.435 1.00 66.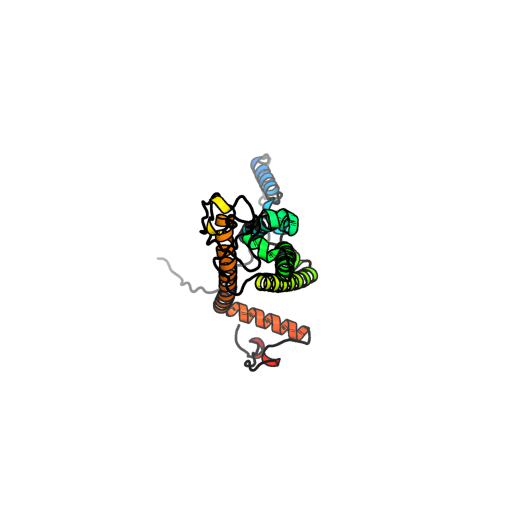62 109 HIS A O 1
ATOM 856 N N . GLN A 1 110 ? 9.519 -1.273 -20.982 1.00 75.94 110 GLN A N 1
ATOM 857 C CA . GLN A 1 110 ? 8.893 -0.234 -20.170 1.00 75.94 110 GLN A CA 1
ATOM 858 C C . GLN A 1 110 ? 9.208 1.195 -20.639 1.00 75.94 110 GLN A C 1
ATOM 860 O O . GLN A 1 110 ? 8.553 2.134 -20.200 1.00 75.94 110 GLN A O 1
ATOM 865 N N . HIS A 1 111 ? 10.163 1.392 -21.551 1.00 76.94 111 HIS A N 1
ATOM 866 C CA . HIS A 1 111 ? 10.557 2.725 -22.017 1.00 76.94 111 HIS A CA 1
ATOM 867 C C . HIS A 1 111 ? 9.559 3.383 -22.989 1.00 76.94 111 HIS A C 1
ATOM 869 O O . HIS A 1 111 ? 9.656 4.594 -23.211 1.00 76.94 111 HIS A O 1
ATOM 875 N N . THR A 1 112 ? 8.607 2.634 -23.567 1.00 77.25 112 THR A N 1
ATOM 876 C CA . THR A 1 112 ? 7.656 3.128 -24.585 1.00 77.25 112 THR A CA 1
ATOM 877 C C . THR A 1 112 ? 6.228 2.596 -24.411 1.00 77.25 112 THR A C 1
ATOM 879 O O . THR A 1 112 ? 5.965 1.617 -23.709 1.00 77.25 112 THR A O 1
ATOM 882 N N . GLY A 1 113 ? 5.278 3.283 -25.056 1.00 84.44 113 GLY A N 1
ATOM 883 C CA . GLY A 1 113 ? 3.879 2.865 -25.157 1.00 84.44 113 GLY A CA 1
ATOM 884 C C . GLY A 1 113 ? 3.138 2.795 -23.819 1.00 84.44 113 GLY A C 1
ATOM 885 O O . GLY A 1 113 ? 3.432 3.524 -22.871 1.00 84.44 113 GLY A O 1
ATOM 886 N N . PHE A 1 114 ? 2.159 1.890 -23.750 1.00 84.69 114 PHE A N 1
ATOM 887 C CA . PHE A 1 114 ? 1.306 1.706 -22.573 1.00 84.69 114 PHE A CA 1
ATOM 888 C C . PHE A 1 114 ? 2.085 1.224 -21.342 1.00 84.69 114 PHE A C 1
ATOM 890 O O . PHE A 1 114 ? 1.735 1.570 -20.220 1.00 84.69 114 PHE A O 1
ATOM 897 N N . ARG A 1 115 ? 3.187 0.486 -21.519 1.00 81.56 115 ARG A N 1
ATOM 898 C CA . ARG A 1 115 ? 3.993 -0.026 -20.396 1.00 81.56 115 ARG A CA 1
ATOM 899 C C . ARG A 1 115 ? 4.734 1.082 -19.657 1.00 81.56 115 ARG A C 1
ATOM 901 O O . ARG A 1 115 ? 4.804 1.036 -18.431 1.00 81.56 115 ARG A O 1
ATOM 908 N N . LYS A 1 116 ? 5.195 2.114 -20.375 1.00 84.75 116 LYS A N 1
ATOM 909 C CA . LYS A 1 116 ? 5.756 3.327 -19.758 1.00 84.75 116 LYS A CA 1
ATOM 910 C C . LYS A 1 116 ? 4.723 4.044 -18.898 1.00 84.75 116 LYS A C 1
ATOM 912 O O . LYS A 1 116 ? 5.008 4.445 -17.770 1.00 84.75 116 LYS A O 1
ATOM 917 N N . VAL A 1 117 ? 3.507 4.183 -19.424 1.00 89.12 117 VAL A N 1
ATOM 918 C CA . VAL A 1 117 ? 2.387 4.761 -18.672 1.00 89.12 117 VAL A CA 1
ATOM 919 C C . VAL A 1 117 ? 2.088 3.908 -17.439 1.00 89.12 117 VAL A C 1
ATOM 921 O O . VAL A 1 117 ? 1.879 4.457 -16.367 1.00 89.12 117 VAL A O 1
ATOM 924 N N . GLY A 1 118 ? 2.159 2.582 -17.557 1.00 89.00 118 GLY A N 1
ATOM 925 C CA . GLY A 1 118 ? 1.880 1.641 -16.469 1.00 89.00 118 GLY A CA 1
ATOM 926 C C . GLY A 1 118 ? 2.857 1.758 -15.320 1.00 89.00 118 GLY A C 1
ATOM 927 O O . GLY A 1 118 ? 2.425 1.916 -14.181 1.00 89.00 118 GLY A O 1
ATOM 928 N N . ILE A 1 119 ? 4.162 1.767 -15.610 1.00 86.81 119 ILE A N 1
ATOM 929 C CA . ILE A 1 119 ? 5.180 1.933 -14.566 1.00 86.81 119 ILE A CA 1
ATOM 930 C C . ILE A 1 119 ? 5.108 3.315 -13.919 1.00 86.81 119 ILE A C 1
ATOM 932 O O . ILE A 1 119 ? 5.212 3.428 -12.700 1.00 86.81 119 ILE A O 1
ATOM 936 N N . THR A 1 120 ? 4.820 4.352 -14.707 1.00 90.38 120 THR A N 1
ATOM 937 C CA . THR A 1 120 ? 4.644 5.717 -14.195 1.00 90.38 120 THR A CA 1
ATOM 938 C C . THR A 1 120 ? 3.424 5.803 -13.282 1.00 90.38 120 THR A C 1
ATOM 940 O O . THR A 1 120 ? 3.511 6.347 -12.185 1.00 90.38 120 THR A O 1
ATOM 943 N N . LEU A 1 121 ? 2.297 5.224 -13.702 1.00 93.19 121 LEU A N 1
ATOM 944 C CA . LEU A 1 121 ? 1.057 5.194 -12.935 1.00 93.19 121 LEU A CA 1
ATOM 945 C C . LEU A 1 121 ? 1.225 4.381 -11.647 1.00 93.19 121 LEU A C 1
ATOM 947 O O . LEU A 1 121 ? 0.819 4.840 -10.584 1.00 93.19 121 LEU A O 1
ATOM 951 N N . HIS A 1 122 ? 1.861 3.209 -11.727 1.00 91.06 122 HIS A N 1
ATOM 952 C CA . HIS A 1 122 ? 2.111 2.340 -10.581 1.00 91.06 122 HIS A CA 1
ATOM 953 C C . HIS A 1 122 ? 2.987 3.037 -9.534 1.00 91.06 122 HIS A C 1
ATOM 955 O O . HIS A 1 122 ? 2.546 3.214 -8.401 1.00 91.06 122 HIS A O 1
ATOM 961 N N . LEU A 1 123 ? 4.187 3.507 -9.907 1.00 90.69 123 LEU A N 1
ATOM 962 C CA . LEU A 1 123 ? 5.101 4.181 -8.972 1.00 90.69 123 LEU A CA 1
ATOM 963 C C . LEU A 1 123 ? 4.521 5.506 -8.469 1.00 90.69 123 LEU A C 1
ATOM 965 O O . LEU A 1 123 ? 4.586 5.797 -7.275 1.00 90.69 123 LEU A O 1
ATOM 969 N N . GLY A 1 124 ? 3.915 6.279 -9.371 1.00 92.25 124 GLY A N 1
ATOM 970 C CA . GLY A 1 124 ? 3.325 7.579 -9.075 1.00 92.25 124 GLY A CA 1
ATOM 971 C C . GLY A 1 124 ? 2.127 7.516 -8.130 1.00 92.25 124 GLY A C 1
ATOM 972 O O . GLY A 1 124 ? 1.823 8.519 -7.496 1.00 92.25 124 GLY A O 1
ATOM 973 N N . THR A 1 125 ? 1.471 6.361 -7.987 1.00 93.81 125 THR A N 1
ATOM 974 C CA . THR A 1 125 ? 0.337 6.188 -7.062 1.00 93.81 125 THR A CA 1
ATOM 975 C C . THR A 1 125 ? 0.676 5.338 -5.842 1.00 93.81 125 THR A C 1
ATOM 977 O O . THR A 1 125 ? 0.214 5.662 -4.750 1.00 93.81 125 THR A O 1
ATOM 980 N N . ILE A 1 126 ? 1.526 4.309 -5.958 1.00 92.25 126 ILE A N 1
ATOM 981 C CA . ILE A 1 126 ? 1.860 3.430 -4.824 1.00 9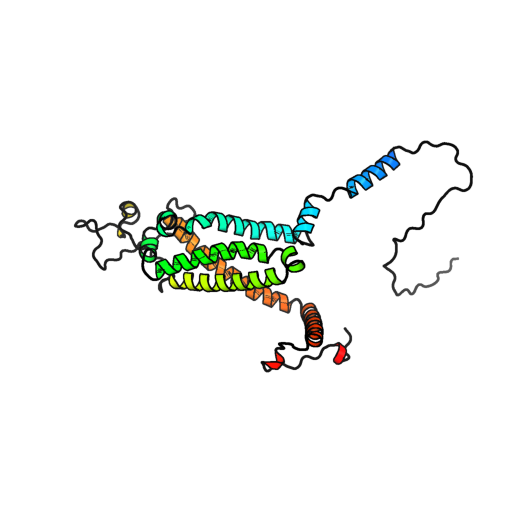2.25 126 ILE A CA 1
ATOM 982 C C . ILE A 1 126 ? 2.728 4.116 -3.768 1.00 92.25 126 ILE A C 1
ATOM 984 O O . ILE A 1 126 ? 2.521 3.906 -2.575 1.00 92.25 126 ILE A O 1
ATOM 988 N N . LEU A 1 127 ? 3.676 4.958 -4.189 1.00 92.44 127 LEU A N 1
ATOM 989 C CA . LEU A 1 127 ? 4.587 5.655 -3.281 1.00 92.44 127 LEU A CA 1
ATOM 990 C C . LEU A 1 127 ? 3.861 6.706 -2.427 1.00 92.44 127 LEU A C 1
ATOM 992 O O . LEU A 1 127 ? 3.981 6.640 -1.202 1.00 92.44 127 LEU A O 1
ATOM 996 N N . PRO A 1 128 ? 3.045 7.622 -2.991 1.00 92.75 128 PRO A N 1
ATOM 997 C CA . PRO A 1 128 ? 2.236 8.503 -2.153 1.00 92.75 128 PRO A CA 1
ATOM 998 C C . PRO A 1 128 ? 1.190 7.727 -1.343 1.00 92.75 128 PRO A C 1
ATOM 1000 O O . PRO A 1 128 ? 0.948 8.080 -0.191 1.00 92.75 128 PRO A O 1
ATOM 1003 N N . CYS A 1 129 ? 0.623 6.639 -1.878 1.00 94.12 129 CYS A N 1
ATOM 1004 C CA . CYS A 1 129 ? -0.300 5.781 -1.131 1.00 94.12 129 CYS A CA 1
ATOM 1005 C C . CYS A 1 129 ? 0.339 5.228 0.151 1.00 94.12 129 CYS A C 1
ATOM 1007 O O . CYS A 1 129 ? -0.272 5.307 1.215 1.00 94.12 129 CYS A O 1
ATOM 1009 N N . ALA A 1 130 ? 1.566 4.706 0.080 1.00 92.25 130 ALA A N 1
ATOM 1010 C CA . ALA A 1 130 ? 2.262 4.155 1.242 1.00 92.25 130 ALA A CA 1
ATOM 1011 C C . ALA A 1 130 ? 2.584 5.222 2.305 1.00 92.25 130 ALA A C 1
ATOM 1013 O O . ALA A 1 130 ? 2.478 4.945 3.499 1.00 92.25 130 ALA A O 1
ATOM 1014 N N . ILE A 1 131 ? 2.899 6.458 1.894 1.00 93.62 131 ILE A N 1
ATOM 1015 C CA . ILE A 1 131 ? 3.095 7.579 2.828 1.00 93.62 131 ILE A CA 1
ATOM 1016 C C . ILE A 1 131 ? 1.777 7.936 3.528 1.00 93.62 131 ILE A C 1
ATOM 1018 O O . ILE A 1 131 ? 1.733 8.058 4.752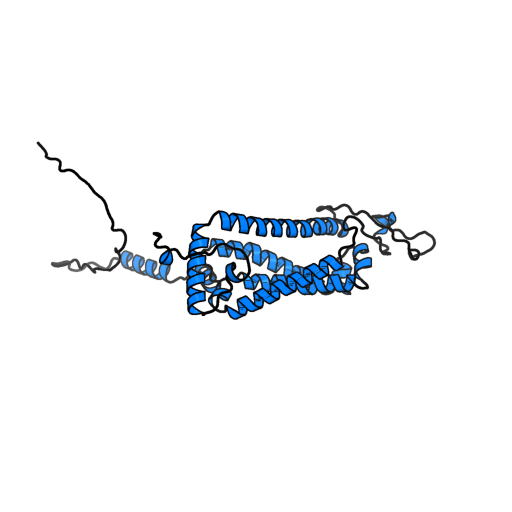 1.00 93.62 131 ILE A O 1
ATOM 1022 N N . LEU A 1 132 ? 0.685 8.066 2.769 1.00 93.50 132 LEU A N 1
ATOM 1023 C CA . LEU A 1 132 ? -0.638 8.388 3.313 1.00 93.50 132 LEU A CA 1
ATOM 1024 C C . LEU A 1 132 ? -1.181 7.290 4.239 1.00 93.50 132 LEU A C 1
ATOM 1026 O O . LEU A 1 132 ? -1.851 7.593 5.232 1.00 93.50 132 LEU A O 1
ATOM 1030 N N . LEU A 1 133 ? -0.850 6.026 3.956 1.00 92.62 133 LEU A N 1
ATOM 1031 C CA . LEU A 1 133 ? -1.213 4.867 4.772 1.00 92.62 133 LEU A CA 1
ATOM 1032 C C . LEU A 1 133 ? -0.715 5.003 6.219 1.00 92.62 133 LEU A C 1
ATOM 1034 O O . LEU A 1 133 ? -1.436 4.657 7.151 1.00 92.62 133 LEU A O 1
ATOM 1038 N N . ILE A 1 134 ? 0.481 5.556 6.433 1.00 92.88 134 ILE A N 1
ATOM 1039 C CA . ILE A 1 134 ? 1.047 5.730 7.780 1.00 92.88 134 ILE A CA 1
ATOM 1040 C C . ILE A 1 134 ? 0.158 6.649 8.618 1.00 92.88 134 ILE A C 1
ATOM 1042 O O . ILE A 1 134 ? -0.161 6.322 9.760 1.00 92.88 134 ILE A O 1
ATOM 1046 N N . PHE A 1 135 ? -0.315 7.753 8.033 1.00 90.50 135 PHE A N 1
ATOM 1047 C CA . PHE A 1 135 ? -1.237 8.672 8.703 1.00 90.50 135 PHE A CA 1
ATOM 1048 C C . PHE A 1 135 ? -2.601 8.034 8.983 1.00 90.50 135 PHE A C 1
ATOM 1050 O O . PHE A 1 135 ? -3.251 8.383 9.969 1.00 90.50 135 PHE A O 1
ATOM 1057 N N . GLN A 1 136 ? -3.025 7.057 8.175 1.00 92.19 136 GLN A N 1
ATOM 1058 C CA . GLN A 1 136 ? -4.269 6.326 8.415 1.00 92.19 136 GLN A CA 1
ATOM 1059 C C . GLN A 1 136 ? -4.226 5.535 9.728 1.00 92.19 136 GLN A C 1
ATOM 1061 O O . GLN A 1 136 ? -5.236 5.449 10.423 1.00 92.19 136 GLN A O 1
ATOM 1066 N N . PHE A 1 137 ? -3.067 4.988 10.095 1.00 89.69 137 PHE A N 1
ATOM 1067 C CA . PHE A 1 137 ? -2.929 4.127 11.270 1.00 89.69 137 PHE A CA 1
ATOM 1068 C C . PHE A 1 137 ? -2.602 4.871 12.570 1.00 89.69 137 PHE A C 1
ATOM 1070 O O . PHE A 1 137 ? -2.497 4.225 13.609 1.00 89.69 137 PHE A O 1
ATOM 1077 N N . ILE A 1 138 ? -2.501 6.207 12.553 1.00 90.62 138 ILE A N 1
ATOM 1078 C CA . ILE A 1 138 ? -2.287 7.018 13.761 1.00 90.62 138 ILE A CA 1
ATOM 1079 C C . ILE A 1 138 ? -3.630 7.225 14.492 1.00 90.62 138 ILE A C 1
ATOM 1081 O O . ILE A 1 138 ? -4.493 7.960 13.994 1.00 90.62 138 ILE A O 1
ATOM 1085 N N . PRO A 1 139 ? -3.830 6.656 15.700 1.00 87.69 139 PRO A N 1
ATOM 1086 C CA . PRO A 1 139 ? -5.105 6.750 16.415 1.00 87.69 139 PRO A CA 1
ATOM 1087 C C . PRO A 1 139 ? -5.523 8.186 16.747 1.00 87.69 139 PRO A C 1
ATOM 1089 O O . PRO A 1 139 ? -6.706 8.521 16.668 1.00 87.69 139 PRO A O 1
ATOM 1092 N N . SER A 1 140 ? -4.565 9.057 17.077 1.00 87.38 140 SER A N 1
ATOM 1093 C CA . SER A 1 140 ? -4.819 10.470 17.396 1.00 87.38 140 SER A CA 1
ATOM 1094 C C . SER A 1 140 ? -5.560 11.206 16.274 1.00 87.38 140 SER A C 1
ATOM 1096 O O . SER A 1 140 ? -6.511 11.945 16.541 1.00 87.38 140 SER A O 1
ATOM 1098 N N . ILE A 1 141 ? -5.217 10.924 15.010 1.00 87.38 141 ILE A N 1
ATOM 1099 C CA . ILE A 1 141 ? -5.868 11.531 13.840 1.00 87.38 141 ILE A CA 1
ATOM 1100 C C . ILE A 1 141 ? -7.333 11.099 13.762 1.00 87.38 141 ILE A C 1
ATOM 1102 O O . ILE A 1 141 ? -8.214 11.930 13.561 1.00 87.38 141 ILE A O 1
ATOM 1106 N N . ARG A 1 142 ? -7.625 9.817 13.998 1.00 88.06 142 ARG A N 1
ATOM 1107 C CA . ARG A 1 142 ? -9.003 9.308 13.992 1.00 88.06 142 ARG A CA 1
ATOM 1108 C C . ARG A 1 142 ? -9.857 9.930 15.098 1.00 88.06 142 ARG A C 1
ATOM 1110 O O . ARG A 1 142 ? -11.021 10.243 14.862 1.00 88.06 142 ARG A O 1
ATOM 1117 N N . HIS A 1 143 ? -9.306 10.066 16.302 1.00 87.12 143 HIS A N 1
ATOM 1118 C CA . HIS A 1 143 ? -10.054 10.555 17.462 1.00 87.12 143 HIS A CA 1
ATOM 1119 C C . HIS A 1 143 ? -10.292 12.068 17.437 1.00 87.12 143 HIS A C 1
ATOM 1121 O O . HIS A 1 143 ? -11.306 12.515 17.965 1.00 87.12 143 HIS A O 1
ATOM 1127 N N . ARG A 1 144 ? -9.392 12.846 16.820 1.00 88.19 144 ARG A N 1
ATOM 1128 C CA . ARG A 1 144 ? -9.481 14.316 16.771 1.00 88.19 144 ARG A CA 1
ATOM 1129 C C . ARG A 1 144 ? -10.004 14.863 15.440 1.00 88.19 144 ARG A C 1
ATOM 1131 O O . ARG A 1 144 ? -10.700 15.869 15.436 1.00 88.19 144 ARG A O 1
ATOM 1138 N N . ALA A 1 145 ? -9.689 14.214 14.319 1.00 90.19 145 ALA A N 1
ATOM 1139 C CA . ALA A 1 145 ? -9.956 14.706 12.966 1.00 90.19 145 ALA A CA 1
ATOM 1140 C C . ALA A 1 145 ? -10.584 13.613 12.079 1.00 90.19 145 ALA A C 1
ATOM 1142 O O . ALA A 1 145 ? -10.007 13.155 11.089 1.00 90.19 145 ALA A O 1
ATOM 1143 N N . ILE A 1 146 ? -11.806 13.192 12.419 1.00 87.81 146 ILE A N 1
ATOM 1144 C CA . ILE A 1 146 ? -12.462 12.056 11.754 1.00 87.81 146 ILE A CA 1
ATOM 1145 C C . ILE A 1 146 ? -12.749 12.292 10.263 1.00 87.81 146 ILE A C 1
ATOM 1147 O O . ILE A 1 146 ? -12.679 11.354 9.471 1.00 87.81 146 ILE A O 1
ATOM 1151 N N . LEU A 1 147 ? -13.045 13.534 9.865 1.00 89.69 147 LEU A N 1
ATOM 1152 C CA . LEU A 1 147 ? -13.316 13.882 8.468 1.00 89.69 147 LEU A CA 1
ATOM 1153 C C . LEU A 1 147 ? -12.054 13.737 7.609 1.00 89.69 147 LEU A C 1
ATOM 1155 O O . LEU A 1 147 ? -12.100 13.088 6.566 1.00 89.69 147 LEU A O 1
ATOM 1159 N N . PHE A 1 148 ? -10.916 14.238 8.098 1.00 91.12 148 PHE A N 1
ATOM 1160 C CA . PHE A 1 148 ? -9.618 14.043 7.453 1.00 91.12 148 PHE A CA 1
ATOM 1161 C C . PHE A 1 148 ? -9.278 12.553 7.329 1.00 91.12 148 PHE A C 1
ATOM 1163 O O . PHE A 1 148 ? -8.922 12.093 6.249 1.00 91.12 148 PHE A O 1
ATOM 1170 N N . HIS A 1 149 ? -9.478 11.774 8.397 1.00 92.94 149 HIS A N 1
ATOM 1171 C CA . HIS A 1 149 ? -9.232 10.329 8.389 1.00 92.94 149 HIS A CA 1
ATOM 1172 C C . HIS A 1 149 ? -10.101 9.567 7.370 1.00 92.94 149 HIS A C 1
ATOM 1174 O O . HIS A 1 149 ? -9.630 8.614 6.749 1.00 92.94 149 HIS A O 1
ATOM 1180 N N . ARG A 1 150 ? -11.364 9.975 7.170 1.00 92.38 150 ARG A N 1
ATOM 1181 C CA . ARG A 1 150 ? -12.245 9.371 6.153 1.00 92.38 150 ARG A CA 1
ATOM 1182 C C . ARG A 1 150 ? -11.804 9.724 4.736 1.00 92.38 150 ARG A C 1
ATOM 1184 O O . ARG A 1 150 ? -11.711 8.832 3.900 1.00 92.38 150 ARG A O 1
ATOM 1191 N N . ILE A 1 151 ? -11.515 11.000 4.474 1.00 93.75 151 ILE A N 1
ATOM 1192 C CA . ILE A 1 151 ? -11.058 11.460 3.154 1.00 93.75 151 ILE A CA 1
ATOM 1193 C C . ILE A 1 151 ? -9.729 10.792 2.789 1.00 93.75 151 ILE A C 1
ATOM 1195 O O . ILE A 1 151 ? -9.604 10.248 1.695 1.00 93.75 151 ILE A O 1
ATOM 1199 N N . ASN A 1 152 ? -8.775 10.754 3.724 1.00 93.88 152 ASN A N 1
ATOM 1200 C CA . ASN A 1 152 ? -7.498 10.071 3.538 1.00 93.88 152 ASN A CA 1
ATOM 1201 C C . ASN A 1 152 ? -7.700 8.587 3.196 1.00 93.88 152 ASN A C 1
ATOM 1203 O O . ASN A 1 152 ? -7.106 8.093 2.243 1.00 93.88 152 ASN A O 1
ATOM 1207 N N . GLY A 1 153 ? -8.607 7.903 3.902 1.00 92.56 153 GLY A N 1
ATOM 1208 C CA . GLY A 1 153 ? -8.963 6.513 3.613 1.00 92.56 153 GLY A CA 1
ATOM 1209 C C . GLY A 1 153 ? -9.464 6.296 2.179 1.00 92.56 153 GLY A C 1
ATOM 1210 O O . GLY A 1 153 ? -8.991 5.385 1.501 1.00 92.56 153 GLY A O 1
ATOM 1211 N N . TYR A 1 154 ? -10.365 7.149 1.678 1.00 93.75 154 TYR A N 1
ATOM 1212 C CA . TYR A 1 154 ? -10.854 7.051 0.294 1.00 93.75 154 TYR A CA 1
ATOM 1213 C C . TYR A 1 154 ? -9.762 7.328 -0.745 1.00 93.75 154 TYR A C 1
ATOM 1215 O O . TYR A 1 154 ? -9.690 6.632 -1.761 1.00 93.75 154 TYR A O 1
ATOM 1223 N N . ILE A 1 155 ? -8.891 8.305 -0.482 1.00 95.44 155 ILE A N 1
ATOM 1224 C CA . ILE A 1 155 ? -7.743 8.610 -1.345 1.00 95.44 155 ILE A CA 1
ATOM 1225 C C . ILE A 1 155 ? -6.803 7.403 -1.418 1.00 95.44 155 ILE A C 1
ATOM 1227 O O . ILE A 1 155 ? -6.444 6.986 -2.516 1.00 95.44 155 ILE A O 1
ATOM 1231 N N . ILE A 1 156 ? -6.459 6.799 -0.277 1.00 94.56 156 ILE A N 1
ATOM 1232 C CA . ILE A 1 156 ? -5.596 5.611 -0.205 1.00 94.56 156 ILE A CA 1
ATOM 1233 C C . ILE A 1 156 ? -6.182 4.458 -1.021 1.00 94.56 156 ILE A C 1
ATOM 1235 O O . ILE A 1 156 ? -5.479 3.887 -1.851 1.00 94.56 156 ILE A O 1
ATOM 1239 N N . ILE A 1 157 ? -7.465 4.131 -0.827 1.00 92.00 157 ILE A N 1
ATOM 1240 C CA . ILE A 1 157 ? -8.118 3.037 -1.565 1.00 92.00 157 ILE A CA 1
ATOM 1241 C C . ILE A 1 157 ? -8.084 3.317 -3.071 1.00 92.00 157 ILE A C 1
ATOM 1243 O O . ILE A 1 157 ? -7.731 2.440 -3.855 1.00 92.00 157 ILE A O 1
ATOM 1247 N N . THR A 1 158 ? -8.385 4.549 -3.480 1.00 94.38 158 THR A N 1
ATOM 1248 C CA . THR A 1 158 ? -8.386 4.937 -4.897 1.00 94.38 158 THR A CA 1
ATOM 1249 C C . THR A 1 158 ? -6.987 4.832 -5.508 1.00 94.38 158 THR A C 1
ATOM 1251 O O . THR A 1 158 ? -6.821 4.233 -6.570 1.00 94.38 158 THR A O 1
ATOM 1254 N N . LEU A 1 159 ? -5.964 5.350 -4.822 1.00 94.38 159 LEU A N 1
ATOM 1255 C CA . LEU A 1 159 ? -4.570 5.259 -5.265 1.00 94.38 159 LEU A CA 1
ATOM 1256 C C . LEU A 1 159 ? -4.091 3.808 -5.345 1.00 94.38 159 LEU A C 1
ATOM 1258 O O . LEU A 1 159 ? -3.419 3.442 -6.305 1.00 94.38 159 LEU A O 1
ATOM 1262 N N . PHE A 1 160 ? -4.455 2.972 -4.373 1.00 91.62 160 PHE A N 1
ATOM 1263 C CA . PHE A 1 160 ? -4.111 1.555 -4.382 1.00 91.62 160 PHE A CA 1
ATOM 1264 C C . PHE A 1 160 ? -4.744 0.824 -5.573 1.00 91.62 160 PHE A C 1
ATOM 1266 O O . PHE A 1 160 ? -4.067 0.046 -6.246 1.00 91.62 160 PHE A O 1
ATOM 1273 N N . LEU A 1 161 ? -6.013 1.092 -5.890 1.00 91.44 161 LEU A N 1
ATOM 1274 C CA . LEU A 1 161 ? -6.684 0.482 -7.043 1.00 91.44 161 LEU A CA 1
ATOM 1275 C C . LEU A 1 161 ? -6.054 0.919 -8.372 1.00 91.44 161 LEU A C 1
ATOM 1277 O O . LEU A 1 161 ? -5.767 0.076 -9.222 1.00 91.44 161 LEU A O 1
ATOM 1281 N N . ILE A 1 162 ? -5.765 2.215 -8.526 1.00 94.06 162 ILE A N 1
ATOM 1282 C CA . ILE A 1 162 ? -5.078 2.750 -9.711 1.00 94.06 162 ILE A CA 1
ATOM 1283 C C . ILE A 1 162 ? -3.668 2.151 -9.838 1.00 94.06 162 ILE A C 1
ATOM 1285 O O . ILE A 1 162 ? -3.251 1.767 -10.931 1.00 94.06 162 ILE A O 1
ATOM 1289 N N . SER A 1 163 ? -2.954 2.007 -8.721 1.00 91.81 163 SER A N 1
ATOM 1290 C CA . SER A 1 163 ? -1.633 1.382 -8.682 1.00 91.81 163 SER A CA 1
ATOM 1291 C C . SER A 1 163 ? -1.660 -0.070 -9.160 1.00 91.81 163 SER A C 1
ATOM 1293 O O . SER A 1 163 ? -0.808 -0.466 -9.960 1.00 91.81 163 SER A O 1
ATOM 1295 N N . ASN A 1 164 ? -2.643 -0.859 -8.716 1.00 87.88 164 ASN A N 1
ATOM 1296 C CA . ASN A 1 164 ? -2.803 -2.245 -9.157 1.00 87.88 164 ASN A CA 1
ATOM 1297 C C . ASN A 1 164 ? -3.154 -2.328 -10.648 1.00 87.88 164 ASN A C 1
ATOM 1299 O O . ASN A 1 164 ? -2.612 -3.180 -11.350 1.00 87.88 164 ASN A O 1
ATOM 1303 N N . ALA A 1 165 ? -3.983 -1.415 -11.165 1.00 89.44 165 ALA A N 1
ATOM 1304 C CA . ALA A 1 165 ? -4.238 -1.319 -12.603 1.00 89.44 165 ALA A CA 1
ATOM 1305 C C . ALA A 1 165 ? -2.951 -1.001 -13.390 1.00 89.44 165 ALA A C 1
ATOM 1307 O O . ALA A 1 165 ? -2.676 -1.633 -14.412 1.00 89.44 165 ALA A O 1
ATOM 1308 N N . GLY A 1 166 ? -2.116 -0.088 -12.880 1.00 86.56 166 GLY A N 1
ATOM 1309 C CA . GLY A 1 166 ? -0.788 0.196 -13.430 1.00 86.56 166 GLY A CA 1
ATOM 1310 C C . GLY A 1 166 ? 0.127 -1.032 -13.435 1.00 86.56 166 GLY A C 1
ATOM 1311 O O . GLY A 1 166 ? 0.749 -1.322 -14.455 1.00 86.56 166 GLY A O 1
ATOM 1312 N N . ALA A 1 167 ? 0.153 -1.800 -12.342 1.00 83.81 167 ALA A N 1
ATOM 1313 C CA . ALA A 1 167 ? 0.935 -3.033 -12.234 1.00 83.81 167 ALA A CA 1
ATOM 1314 C C . ALA A 1 167 ? 0.482 -4.109 -13.238 1.00 83.81 167 ALA A C 1
ATOM 1316 O O . ALA A 1 167 ? 1.314 -4.712 -13.919 1.00 83.81 167 ALA A O 1
ATOM 1317 N N . LEU A 1 168 ? -0.832 -4.309 -13.386 1.00 83.12 168 LEU A N 1
ATOM 1318 C CA . LEU A 1 168 ? -1.401 -5.248 -14.359 1.00 83.12 168 LEU A CA 1
ATOM 1319 C C . LEU A 1 168 ? -1.102 -4.840 -15.807 1.00 83.12 168 LEU A C 1
ATOM 1321 O O . LEU A 1 168 ? -0.910 -5.703 -16.657 1.00 83.12 168 LEU A O 1
ATOM 1325 N N . MET A 1 169 ? -1.004 -3.539 -16.088 1.00 82.44 169 MET A N 1
ATOM 1326 C CA . MET A 1 169 ? -0.655 -3.037 -17.418 1.00 82.44 169 MET A CA 1
ATOM 1327 C C . MET A 1 169 ? 0.821 -3.279 -17.789 1.00 82.44 169 MET A C 1
ATOM 1329 O O . MET A 1 169 ? 1.162 -3.360 -18.972 1.00 82.44 169 MET A O 1
ATOM 1333 N N . ILE A 1 170 ? 1.704 -3.410 -16.794 1.00 76.88 170 ILE A N 1
ATOM 1334 C CA . ILE A 1 170 ? 3.116 -3.772 -16.993 1.00 76.88 170 ILE A CA 1
ATOM 1335 C C . ILE A 1 170 ? 3.255 -5.283 -17.183 1.00 76.88 170 ILE A C 1
ATOM 1337 O O . ILE A 1 170 ? 4.071 -5.719 -17.998 1.00 76.88 170 ILE A O 1
ATOM 1341 N N . ALA A 1 171 ? 2.465 -6.072 -16.445 1.00 65.94 171 ALA A N 1
ATOM 1342 C CA . ALA A 1 171 ? 2.551 -7.525 -16.431 1.00 65.94 171 ALA A CA 1
ATOM 1343 C C . ALA A 1 171 ? 2.344 -8.106 -17.846 1.00 65.94 171 ALA A C 1
ATOM 1345 O O . ALA A 1 171 ? 1.249 -8.027 -18.408 1.00 65.94 171 ALA A O 1
ATOM 1346 N N . PRO A 1 172 ? 3.373 -8.712 -18.468 1.00 57.34 172 PRO A N 1
ATOM 1347 C CA . PRO A 1 172 ? 3.167 -9.411 -19.724 1.00 57.34 172 PRO A CA 1
ATOM 1348 C C . PRO A 1 172 ? 2.335 -10.685 -19.470 1.00 57.34 172 PRO A C 1
ATOM 1350 O O . PRO A 1 172 ? 2.509 -11.315 -18.427 1.00 57.34 172 PRO A O 1
ATOM 1353 N N . PRO A 1 173 ? 1.546 -11.177 -20.449 1.00 50.19 173 PRO A N 1
ATOM 1354 C CA . PRO A 1 173 ? 0.787 -12.437 -20.340 1.00 50.19 173 PRO A CA 1
ATOM 1355 C C . PRO A 1 173 ? 1.636 -13.690 -20.034 1.00 50.19 173 PRO A C 1
ATOM 1357 O O . PRO A 1 173 ? 1.105 -14.779 -19.853 1.00 50.19 173 PRO A O 1
ATOM 1360 N N . ARG A 1 174 ? 2.970 -13.561 -20.020 1.00 44.03 174 ARG A N 1
ATOM 1361 C CA . ARG A 1 174 ? 3.956 -14.616 -19.746 1.00 44.03 174 ARG A CA 1
ATOM 1362 C C . ARG A 1 174 ? 4.873 -14.178 -18.596 1.00 44.03 174 ARG A C 1
ATOM 1364 O O . ARG A 1 174 ? 6.085 -14.083 -18.763 1.00 44.03 174 ARG A O 1
ATOM 1371 N N . PHE A 1 175 ? 4.246 -13.846 -17.470 1.00 42.88 175 PHE A N 1
ATOM 1372 C CA . PHE A 1 175 ? 4.746 -13.131 -16.285 1.00 42.88 175 PHE A CA 1
ATOM 1373 C C . PHE A 1 175 ? 6.005 -13.689 -15.578 1.00 42.88 17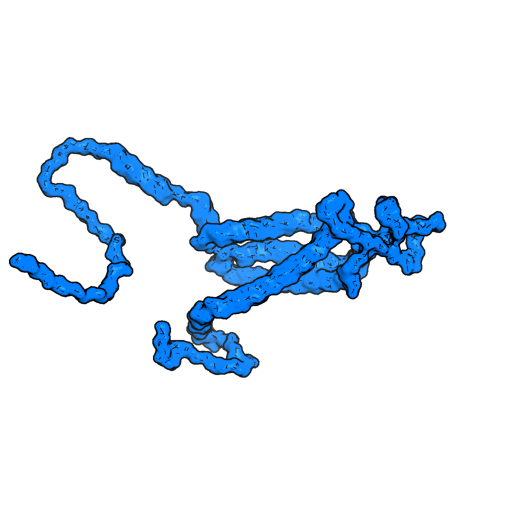5 PHE A C 1
ATOM 1375 O O . PHE A 1 175 ? 6.481 -13.079 -14.630 1.00 42.88 175 PHE A O 1
ATOM 1382 N N . GLN A 1 176 ? 6.654 -14.764 -16.030 1.00 43.25 176 GLN A N 1
ATOM 1383 C CA . GLN A 1 176 ? 7.847 -15.252 -15.333 1.00 43.25 176 GLN A CA 1
ATOM 1384 C C . GLN A 1 176 ? 8.961 -15.670 -16.296 1.00 43.25 176 GLN A C 1
ATOM 1386 O O . GLN A 1 176 ? 8.771 -16.550 -17.130 1.00 43.25 176 GLN A O 1
ATOM 1391 N N . ARG A 1 177 ? 10.167 -15.126 -16.066 1.00 44.06 177 ARG A N 1
ATOM 1392 C CA . ARG A 1 177 ? 11.476 -15.643 -16.530 1.00 44.06 177 ARG A CA 1
ATOM 1393 C C . ARG A 1 177 ? 11.919 -15.276 -17.949 1.00 44.06 177 ARG A C 1
ATOM 1395 O O . ARG A 1 177 ? 12.436 -16.127 -18.672 1.00 44.06 177 ARG A O 1
ATOM 1402 N N . ARG A 1 178 ? 11.769 -14.019 -18.372 1.00 45.59 178 ARG A N 1
ATOM 1403 C CA . ARG A 1 178 ? 12.305 -13.606 -19.678 1.00 45.59 178 ARG A CA 1
ATOM 1404 C C . ARG A 1 178 ? 12.868 -12.183 -19.651 1.00 45.59 178 ARG A C 1
ATOM 1406 O O . ARG A 1 178 ? 12.196 -11.251 -20.072 1.00 45.59 178 ARG A O 1
ATOM 1413 N N . ALA A 1 179 ? 14.107 -12.021 -19.177 1.00 50.03 179 ALA A N 1
ATOM 1414 C CA . ALA A 1 179 ? 14.833 -10.762 -19.330 1.00 50.03 179 ALA A CA 1
ATOM 1415 C C . ALA A 1 179 ? 15.232 -10.639 -20.804 1.00 50.03 179 ALA A C 1
ATOM 1417 O O . ALA A 1 179 ? 16.089 -11.374 -21.289 1.00 50.03 179 ALA A O 1
ATOM 1418 N N . ARG A 1 180 ? 14.554 -9.783 -21.572 1.00 50.94 180 ARG A N 1
ATOM 1419 C CA . ARG A 1 180 ? 14.919 -9.579 -22.978 1.00 50.94 180 ARG A CA 1
ATOM 1420 C C . ARG A 1 180 ? 16.300 -8.929 -23.060 1.00 50.94 180 ARG A C 1
ATOM 1422 O O . ARG A 1 180 ? 16.672 -8.135 -22.221 1.00 50.94 180 ARG A O 1
ATOM 1429 N N . CYS A 1 181 ? 17.109 -9.274 -24.028 1.00 50.50 181 CYS A N 1
ATOM 1430 C CA . CYS A 1 181 ? 18.428 -8.694 -24.182 1.00 50.50 181 CYS A CA 1
ATOM 1431 C C . CYS A 1 181 ? 18.297 -7.331 -24.868 1.00 50.50 181 CYS A C 1
ATOM 1433 O O . CYS A 1 181 ? 17.866 -7.267 -26.016 1.00 50.50 181 CYS A O 1
ATOM 1435 N N . ALA A 1 182 ? 18.645 -6.245 -24.178 1.00 47.44 182 ALA A N 1
ATOM 1436 C CA . ALA A 1 182 ? 18.848 -4.950 -24.827 1.00 47.44 182 ALA A CA 1
ATOM 1437 C C . ALA A 1 182 ? 20.307 -4.824 -25.294 1.00 47.44 182 ALA A C 1
ATOM 1439 O O . ALA A 1 182 ? 21.205 -5.387 -24.666 1.00 47.44 182 ALA A O 1
ATOM 1440 N N . THR A 1 183 ? 20.532 -4.057 -26.365 1.00 45.41 183 THR A N 1
ATOM 1441 C CA . THR A 1 183 ? 21.812 -3.755 -27.046 1.00 45.41 183 THR A CA 1
ATOM 1442 C C . THR A 1 183 ? 22.814 -2.967 -26.183 1.00 45.41 183 THR A C 1
ATOM 1444 O O . THR A 1 183 ? 23.386 -1.972 -26.621 1.00 45.41 183 THR A O 1
ATOM 1447 N N . SER A 1 184 ? 23.032 -3.357 -24.929 1.00 45.59 184 SER A N 1
ATOM 1448 C CA . SER A 1 184 ? 24.137 -2.833 -24.128 1.00 45.59 184 SER A CA 1
ATOM 1449 C C . SER A 1 184 ? 25.361 -3.729 -24.329 1.00 45.59 184 SER A C 1
ATOM 1451 O O . SER A 1 184 ? 25.263 -4.951 -24.264 1.00 45.59 184 SER A O 1
ATOM 1453 N N . HIS A 1 185 ? 26.531 -3.130 -24.554 1.00 44.03 185 HIS A N 1
ATOM 1454 C CA . HIS A 1 185 ? 27.800 -3.847 -24.746 1.00 44.03 185 HIS A CA 1
ATOM 1455 C C . HIS A 1 185 ? 28.288 -4.600 -23.488 1.00 44.03 185 HIS A C 1
ATOM 1457 O O . HIS A 1 185 ? 29.169 -5.448 -23.588 1.00 44.03 185 HIS A O 1
ATOM 1463 N N . ARG A 1 186 ? 27.728 -4.314 -22.301 1.00 43.22 186 ARG A N 1
ATOM 1464 C CA . ARG A 1 186 ? 28.108 -4.942 -21.019 1.00 43.22 186 ARG A CA 1
ATOM 1465 C C . ARG A 1 186 ? 27.455 -6.309 -20.710 1.00 43.22 186 ARG A C 1
ATOM 1467 O O . ARG A 1 186 ? 28.176 -7.166 -20.210 1.00 43.22 186 ARG A O 1
ATOM 1474 N N . PRO A 1 187 ? 26.165 -6.578 -20.997 1.00 51.22 187 PRO A N 1
ATOM 1475 C CA . PRO A 1 187 ? 25.544 -7.886 -20.736 1.00 51.22 187 PRO A CA 1
ATOM 1476 C C . PRO A 1 187 ? 25.989 -9.039 -21.653 1.00 51.22 187 PRO A C 1
ATOM 1478 O O . PRO A 1 187 ? 25.688 -10.187 -21.338 1.00 51.22 187 PRO A O 1
ATOM 1481 N N . ALA A 1 188 ? 26.706 -8.790 -22.755 1.00 48.91 188 ALA A N 1
ATOM 1482 C CA . ALA A 1 188 ? 27.067 -9.839 -23.720 1.00 48.91 188 ALA A CA 1
ATOM 1483 C C . ALA A 1 188 ? 28.048 -10.896 -23.168 1.00 48.91 188 ALA A C 1
ATOM 1485 O O . ALA A 1 188 ? 28.032 -12.034 -23.628 1.00 48.91 188 ALA A O 1
ATOM 1486 N N . LEU A 1 189 ? 28.872 -10.540 -22.172 1.00 51.28 189 LEU A N 1
ATOM 1487 C CA . LEU A 1 189 ? 29.840 -11.464 -21.564 1.00 51.28 189 LEU A CA 1
ATOM 1488 C C . LEU A 1 189 ? 29.177 -12.449 -20.582 1.00 51.28 189 LEU A C 1
ATOM 1490 O O . LEU A 1 189 ? 29.607 -13.592 -20.476 1.00 51.28 189 LEU A O 1
ATOM 1494 N N . ALA A 1 190 ? 28.124 -12.013 -19.881 1.00 56.97 190 ALA A N 1
ATOM 1495 C CA . ALA A 1 190 ? 27.373 -12.839 -18.929 1.00 56.97 190 ALA A CA 1
ATOM 1496 C C . ALA A 1 190 ? 26.193 -13.578 -19.589 1.00 56.97 190 ALA A C 1
ATOM 1498 O O . ALA A 1 190 ? 25.833 -14.676 -19.170 1.00 56.97 190 ALA A O 1
ATOM 1499 N N . TYR A 1 191 ? 25.617 -13.003 -20.651 1.00 60.38 191 TYR A N 1
ATOM 1500 C CA . TYR A 1 191 ? 24.485 -13.562 -21.387 1.00 60.38 191 TYR A CA 1
ATOM 1501 C C . TYR A 1 191 ? 24.803 -13.588 -22.891 1.00 60.38 191 TYR A C 1
ATOM 1503 O O . TYR A 1 191 ? 24.436 -12.662 -23.617 1.00 60.38 191 TYR A O 1
ATOM 1511 N N . PRO A 1 192 ? 25.455 -14.649 -23.406 1.00 62.34 192 PRO A N 1
ATOM 1512 C CA . PRO A 1 192 ? 25.875 -14.723 -24.810 1.00 62.34 192 PRO A CA 1
ATOM 1513 C C . PRO A 1 192 ? 24.689 -14.748 -25.785 1.00 62.34 192 PRO A C 1
ATOM 1515 O O . PRO A 1 192 ? 24.823 -14.332 -26.931 1.00 62.34 192 PRO A O 1
ATOM 1518 N N . MET A 1 193 ? 23.495 -15.144 -25.320 1.00 59.72 193 MET A N 1
ATOM 1519 C CA . MET A 1 193 ? 22.253 -15.030 -26.094 1.00 59.72 193 MET A CA 1
ATOM 1520 C C . MET A 1 193 ? 21.874 -13.574 -26.419 1.00 59.72 193 MET A C 1
ATOM 1522 O O . MET A 1 193 ? 21.060 -13.349 -27.306 1.00 59.72 193 MET A O 1
ATOM 1526 N N . CYS A 1 194 ? 22.449 -12.601 -25.702 1.00 62.47 194 CYS A N 1
ATOM 1527 C CA . CYS A 1 194 ? 22.227 -11.169 -25.871 1.00 62.47 194 CYS A CA 1
ATOM 1528 C C . CYS A 1 194 ? 23.228 -10.491 -26.814 1.00 62.47 194 CYS A C 1
ATOM 1530 O O . CYS A 1 194 ? 23.095 -9.291 -27.056 1.00 62.47 194 CYS A O 1
ATOM 1532 N N . ALA A 1 195 ? 24.239 -11.211 -27.307 1.00 60.88 195 ALA A N 1
ATOM 1533 C CA . ALA A 1 195 ? 25.232 -10.637 -28.202 1.00 60.88 195 ALA A CA 1
ATOM 1534 C C . ALA A 1 195 ? 24.610 -10.343 -29.585 1.00 60.88 195 ALA A C 1
ATOM 1536 O O . ALA A 1 195 ? 23.892 -11.193 -30.122 1.00 60.88 195 ALA A O 1
ATOM 1537 N N . PRO A 1 196 ? 24.856 -9.158 -30.176 1.00 59.59 196 PRO A N 1
ATOM 1538 C CA . PRO A 1 196 ? 24.426 -8.883 -31.540 1.00 59.59 196 PRO A CA 1
ATOM 1539 C C . PRO A 1 196 ? 25.185 -9.787 -32.537 1.00 59.59 196 PRO A C 1
ATOM 1541 O O . PRO A 1 196 ? 26.336 -10.152 -32.278 1.00 59.59 196 PRO A O 1
ATOM 1544 N N . PRO A 1 197 ? 24.564 -10.176 -33.667 1.00 60.38 197 PRO A N 1
ATOM 1545 C CA . PRO A 1 197 ? 25.235 -10.963 -34.699 1.00 60.38 197 PRO A CA 1
ATOM 1546 C C . PRO A 1 197 ? 26.435 -10.202 -35.285 1.00 60.38 197 PRO A C 1
ATOM 1548 O O . PRO A 1 197 ? 26.423 -8.978 -35.370 1.00 60.38 197 PRO A O 1
ATOM 1551 N N . SER A 1 198 ? 27.462 -10.926 -35.738 1.00 58.19 198 SER A N 1
ATOM 1552 C CA . SER A 1 198 ? 28.769 -10.378 -36.158 1.00 58.19 198 SER A CA 1
ATOM 1553 C C . SER A 1 198 ? 28.730 -9.301 -37.256 1.00 58.19 198 SER A C 1
ATOM 1555 O O . SER A 1 198 ? 29.725 -8.614 -37.455 1.00 58.19 198 SER A O 1
ATOM 1557 N N . ASN A 1 199 ? 27.603 -9.141 -37.957 1.00 61.94 199 ASN A N 1
ATOM 1558 C CA . ASN A 1 199 ? 27.430 -8.223 -39.086 1.00 61.94 199 ASN A CA 1
ATOM 1559 C C . ASN A 1 199 ? 26.652 -6.933 -38.752 1.00 61.94 199 ASN A C 1
ATOM 1561 O O . ASN A 1 199 ? 26.279 -6.201 -39.667 1.00 61.94 199 ASN A O 1
ATOM 1565 N N . GLY A 1 200 ? 26.405 -6.618 -37.477 1.00 57.25 200 GLY A N 1
ATOM 1566 C CA . GLY A 1 200 ? 25.788 -5.344 -37.098 1.00 57.25 200 GLY A CA 1
ATOM 1567 C C . GLY A 1 200 ? 25.787 -5.090 -35.594 1.00 57.25 200 GLY A C 1
ATOM 1568 O O . GLY A 1 200 ? 25.698 -6.013 -34.797 1.00 57.25 200 GLY A O 1
ATOM 1569 N N . SER A 1 201 ? 25.865 -3.821 -35.190 1.00 57.22 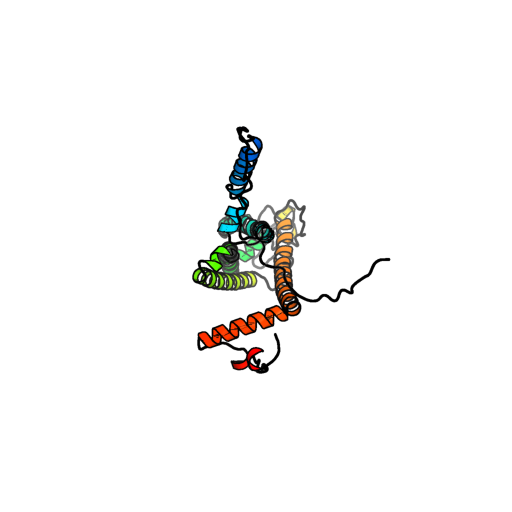201 SER A N 1
ATOM 1570 C CA . SER A 1 201 ? 25.715 -3.389 -33.789 1.00 57.22 201 SER A CA 1
ATOM 1571 C C . SER A 1 201 ? 24.253 -3.363 -33.317 1.00 57.22 201 SER A C 1
ATOM 1573 O O . SER A 1 201 ? 23.984 -3.145 -32.135 1.00 57.22 201 SER A O 1
ATOM 1575 N N . SER A 1 202 ? 23.304 -3.592 -34.228 1.00 56.12 202 SER A N 1
ATOM 1576 C CA . SER A 1 202 ? 21.868 -3.601 -33.973 1.00 56.12 202 SER A CA 1
ATOM 1577 C C . SER A 1 202 ? 21.276 -4.998 -34.150 1.00 56.12 202 SER A C 1
ATOM 1579 O O . SER A 1 202 ? 21.620 -5.746 -35.066 1.00 56.12 202 SER A O 1
ATOM 1581 N N . LEU A 1 203 ? 20.358 -5.355 -33.252 1.00 59.69 203 LEU A N 1
ATOM 1582 C CA . LEU A 1 203 ? 19.541 -6.552 -33.410 1.00 59.69 203 LEU A CA 1
ATOM 1583 C C . LEU A 1 203 ? 18.610 -6.385 -34.630 1.00 59.69 203 LEU A C 1
ATOM 1585 O O . LEU A 1 203 ? 18.076 -5.289 -34.829 1.00 59.69 203 LEU A O 1
ATOM 1589 N N . PRO A 1 204 ? 18.386 -7.444 -35.433 1.00 58.69 204 PRO A N 1
ATOM 1590 C CA . PRO A 1 204 ? 17.448 -7.389 -36.548 1.00 58.69 204 PRO A CA 1
ATOM 1591 C C . PRO A 1 204 ? 16.035 -6.999 -36.077 1.00 58.69 204 PRO A C 1
ATOM 1593 O O . PRO A 1 204 ? 15.610 -7.440 -35.004 1.00 58.69 204 PRO A O 1
ATOM 1596 N N . PRO A 1 205 ? 15.267 -6.224 -36.866 1.00 53.66 205 PRO A N 1
ATOM 1597 C CA . PRO A 1 205 ? 13.876 -5.920 -36.544 1.00 53.66 205 PRO A CA 1
ATOM 1598 C C . PRO A 1 205 ? 13.064 -7.222 -36.436 1.00 53.66 205 PRO A C 1
ATOM 1600 O O . PRO A 1 205 ? 12.969 -7.984 -37.394 1.00 53.66 205 PRO A O 1
ATOM 1603 N N . GLY A 1 206 ? 12.514 -7.495 -35.248 1.00 56.47 206 GLY A N 1
ATOM 1604 C CA . GLY A 1 206 ? 11.781 -8.731 -34.934 1.00 56.47 206 GLY A CA 1
ATOM 1605 C C . GLY A 1 206 ? 12.602 -9.832 -34.246 1.00 56.47 206 GLY A C 1
ATOM 1606 O O . GLY A 1 206 ? 12.041 -10.871 -33.896 1.00 56.47 206 GLY A O 1
ATOM 1607 N N . TYR A 1 207 ? 13.903 -9.625 -34.011 1.00 57.94 207 TYR A N 1
ATOM 1608 C CA . TYR A 1 207 ? 14.737 -10.539 -33.229 1.00 57.94 207 TYR A CA 1
ATOM 1609 C C . TYR A 1 207 ? 14.785 -10.101 -31.764 1.00 57.94 207 TYR A C 1
ATOM 1611 O O . TYR A 1 207 ? 15.326 -9.054 -31.422 1.00 57.94 207 TYR A O 1
ATOM 1619 N N . ASP A 1 208 ? 14.222 -10.938 -30.896 1.00 57.03 208 ASP A N 1
ATOM 1620 C CA . ASP A 1 208 ? 14.006 -10.650 -29.483 1.00 57.03 208 ASP A CA 1
ATOM 1621 C C . ASP A 1 208 ? 14.680 -11.708 -28.585 1.00 57.03 208 ASP A C 1
ATOM 1623 O O . ASP A 1 208 ? 14.001 -12.590 -28.037 1.00 57.03 208 ASP A O 1
ATOM 1627 N N . PRO A 1 209 ? 16.014 -11.668 -28.431 1.00 57.97 209 PRO A N 1
ATOM 1628 C CA . PRO A 1 209 ? 16.738 -12.622 -27.616 1.00 57.97 209 PRO A CA 1
ATOM 1629 C C . PRO A 1 209 ? 16.449 -12.384 -26.146 1.00 57.97 209 PRO A C 1
ATOM 1631 O O . PRO A 1 209 ? 16.190 -11.275 -25.692 1.00 57.97 209 PRO A O 1
ATOM 1634 N N . VAL A 1 210 ? 16.452 -13.459 -25.385 1.00 58.97 210 VAL A N 1
ATOM 1635 C CA . VAL A 1 210 ? 15.879 -13.499 -24.048 1.00 58.97 210 VAL A CA 1
ATOM 1636 C C . VAL A 1 210 ? 16.762 -14.319 -23.145 1.00 58.97 210 VAL A C 1
ATOM 1638 O O . VAL A 1 210 ? 16.908 -15.514 -23.364 1.00 58.97 210 VAL A O 1
ATOM 1641 N N . ALA A 1 211 ? 17.322 -13.679 -22.132 1.00 61.22 211 ALA A N 1
ATOM 1642 C CA . ALA A 1 211 ? 18.109 -14.313 -21.100 1.00 61.22 211 ALA A CA 1
ATOM 1643 C C . ALA A 1 211 ? 17.232 -14.777 -19.935 1.00 61.22 211 ALA A C 1
ATOM 1645 O O . ALA A 1 211 ? 16.367 -14.048 -19.436 1.00 61.22 211 ALA A O 1
ATOM 1646 N N . ILE A 1 212 ? 17.460 -16.014 -19.494 1.00 61.16 212 ILE A N 1
ATOM 1647 C CA . ILE A 1 212 ? 16.925 -16.506 -18.227 1.00 61.16 212 ILE A CA 1
ATOM 1648 C C . ILE A 1 212 ? 17.949 -16.122 -17.163 1.00 61.16 212 ILE A C 1
ATOM 1650 O O . ILE A 1 212 ? 19.042 -16.679 -17.119 1.00 61.16 212 ILE A O 1
ATOM 1654 N N . VAL A 1 213 ? 17.597 -15.145 -16.332 1.00 65.69 213 VAL A N 1
ATOM 1655 C CA . VAL A 1 213 ? 18.431 -14.707 -15.212 1.00 65.69 213 VAL A CA 1
ATOM 1656 C C . VAL A 1 213 ? 18.080 -15.552 -13.993 1.00 65.69 213 VAL A C 1
ATOM 1658 O O . VAL A 1 213 ? 16.903 -15.704 -13.655 1.00 65.69 213 VAL A O 1
ATOM 1661 N N . LYS A 1 214 ? 19.096 -16.120 -13.341 1.00 64.62 214 LYS A N 1
ATOM 1662 C CA . LYS A 1 214 ? 18.924 -16.826 -12.071 1.00 64.62 214 LYS A CA 1
ATOM 1663 C C . LYS A 1 214 ? 18.601 -15.806 -10.975 1.00 64.62 214 LYS A C 1
ATOM 1665 O O . LYS A 1 214 ? 19.328 -14.832 -10.816 1.00 64.62 214 LYS A O 1
ATOM 1670 N N . ALA A 1 215 ? 17.524 -16.035 -10.228 1.00 67.88 215 ALA A N 1
ATOM 1671 C CA . ALA A 1 215 ? 17.257 -15.294 -9.002 1.00 67.88 215 ALA A CA 1
ATOM 1672 C C . ALA A 1 215 ? 18.267 -15.747 -7.937 1.00 67.88 215 ALA A C 1
ATOM 1674 O O . ALA A 1 215 ? 18.277 -16.922 -7.568 1.00 67.88 215 ALA A O 1
ATOM 1675 N N . ASP A 1 216 ? 19.138 -14.837 -7.512 1.00 67.81 216 ASP A N 1
ATOM 1676 C CA . ASP A 1 216 ? 20.175 -15.081 -6.507 1.00 67.81 216 ASP A CA 1
ATOM 1677 C C . ASP A 1 216 ? 20.259 -13.853 -5.590 1.00 67.81 216 ASP A C 1
ATOM 1679 O O . ASP A 1 216 ? 20.302 -12.718 -6.069 1.00 67.81 216 ASP A O 1
ATOM 1683 N N . ASP A 1 217 ? 20.209 -14.073 -4.278 1.00 64.69 217 ASP A N 1
ATOM 1684 C CA . ASP A 1 217 ? 20.355 -13.055 -3.232 1.00 64.69 217 ASP A CA 1
ATOM 1685 C C . ASP A 1 217 ? 21.818 -12.716 -2.927 1.00 64.69 217 ASP A C 1
ATOM 1687 O O . ASP A 1 217 ? 22.096 -11.616 -2.450 1.00 64.69 217 ASP A O 1
ATOM 1691 N N . ASN A 1 218 ? 22.749 -13.610 -3.268 1.00 71.19 218 ASN A N 1
ATOM 1692 C CA . ASN A 1 218 ? 24.194 -13.400 -3.145 1.00 71.19 218 ASN A CA 1
ATOM 1693 C C . ASN A 1 218 ? 24.836 -12.945 -4.466 1.00 71.19 218 ASN A C 1
ATOM 1695 O O . ASN A 1 218 ? 26.052 -12.755 -4.550 1.00 71.19 218 ASN A O 1
ATOM 1699 N N . GLY A 1 219 ? 24.024 -12.785 -5.513 1.00 61.84 219 GLY A N 1
ATOM 1700 C CA . GLY A 1 219 ? 24.466 -12.334 -6.823 1.00 61.84 219 GLY A CA 1
ATOM 1701 C C . GLY A 1 219 ? 25.013 -10.909 -6.774 1.00 61.84 219 GLY A C 1
ATOM 1702 O O . GLY A 1 219 ? 24.342 -9.992 -6.317 1.00 61.84 219 GLY A O 1
ATOM 1703 N N . VAL A 1 220 ? 26.220 -10.694 -7.301 1.00 63.06 220 VAL A N 1
ATOM 1704 C CA . VAL A 1 220 ? 26.808 -9.345 -7.453 1.00 63.06 220 VAL A CA 1
ATOM 1705 C C . VAL A 1 220 ? 26.105 -8.562 -8.573 1.00 63.06 220 VAL A C 1
ATOM 1707 O O . VAL A 1 220 ? 26.184 -7.335 -8.644 1.00 63.06 220 VAL A O 1
ATOM 1710 N N . GLU A 1 221 ? 25.396 -9.262 -9.464 1.00 65.75 221 GLU A N 1
ATOM 1711 C CA . GLU A 1 221 ? 24.728 -8.650 -10.603 1.00 65.75 221 GLU A CA 1
ATOM 1712 C C . GLU A 1 221 ? 23.338 -8.091 -10.225 1.00 65.75 221 GLU A C 1
ATOM 1714 O O . GLU A 1 221 ? 22.473 -8.840 -9.757 1.00 65.75 221 GLU A O 1
ATOM 1719 N N . PRO A 1 222 ? 23.045 -6.807 -10.520 1.00 62.56 222 PRO A N 1
ATOM 1720 C CA . PRO A 1 222 ? 21.748 -6.185 -10.226 1.00 62.56 222 PRO A CA 1
ATOM 1721 C C . PRO A 1 222 ? 20.546 -6.919 -10.838 1.00 62.56 222 PRO A C 1
ATOM 1723 O O . PRO A 1 222 ? 19.442 -6.872 -10.296 1.00 62.56 222 PRO A O 1
ATOM 1726 N N . ALA A 1 223 ? 20.754 -7.613 -11.961 1.00 62.78 223 ALA A N 1
ATOM 1727 C CA . ALA A 1 223 ? 19.722 -8.397 -12.627 1.00 62.78 223 ALA A CA 1
ATOM 1728 C C . ALA A 1 223 ? 19.288 -9.624 -11.803 1.00 62.78 223 ALA A C 1
ATOM 1730 O O . ALA A 1 223 ? 18.100 -9.944 -11.784 1.00 62.78 223 ALA A O 1
ATOM 1731 N N . GLN A 1 224 ? 20.215 -10.284 -11.098 1.00 65.06 224 GLN A N 1
ATOM 1732 C CA . GLN A 1 224 ? 19.928 -11.462 -10.268 1.00 65.06 224 GLN A CA 1
ATOM 1733 C C . GLN A 1 224 ? 19.175 -11.071 -8.991 1.00 65.06 224 GLN A C 1
ATOM 1735 O O . GLN A 1 224 ? 18.143 -11.667 -8.670 1.00 65.06 224 GLN A O 1
ATOM 1740 N N . ILE A 1 225 ? 19.624 -9.993 -8.337 1.00 64.75 225 ILE A N 1
ATOM 1741 C CA . ILE A 1 225 ? 18.962 -9.417 -7.158 1.00 64.75 225 ILE A CA 1
ATOM 1742 C C . ILE A 1 225 ? 17.552 -8.925 -7.526 1.00 64.75 225 ILE A C 1
ATOM 1744 O O . ILE A 1 225 ? 16.579 -9.207 -6.824 1.00 64.75 225 ILE A O 1
ATOM 1748 N N . GLY A 1 226 ? 17.410 -8.215 -8.651 1.00 64.31 226 GLY A N 1
ATOM 1749 C CA . GLY A 1 226 ? 16.115 -7.728 -9.135 1.00 64.31 226 GLY A CA 1
ATOM 1750 C C . GLY A 1 226 ? 15.147 -8.856 -9.508 1.00 64.31 226 GLY A C 1
ATOM 1751 O O . GLY A 1 226 ? 13.951 -8.771 -9.213 1.00 64.31 226 GLY A O 1
ATOM 1752 N N . ALA A 1 227 ? 15.653 -9.948 -10.090 1.00 65.19 227 ALA A N 1
ATOM 1753 C CA . ALA A 1 227 ? 14.854 -11.139 -10.371 1.00 65.19 227 ALA A CA 1
ATOM 1754 C C . ALA A 1 227 ? 14.325 -11.787 -9.078 1.00 65.19 227 ALA A C 1
ATOM 1756 O O . ALA A 1 227 ? 13.160 -12.173 -9.020 1.00 65.19 227 ALA A O 1
ATOM 1757 N N . ASN A 1 228 ? 15.133 -11.838 -8.015 1.00 68.44 228 ASN A N 1
ATOM 1758 C CA . ASN A 1 228 ? 14.705 -12.385 -6.728 1.00 68.44 228 ASN A CA 1
ATOM 1759 C C . ASN A 1 228 ? 13.670 -11.491 -6.013 1.00 68.44 228 ASN A C 1
ATOM 1761 O O . ASN A 1 228 ? 12.626 -11.956 -5.543 1.00 68.44 228 ASN A O 1
ATOM 1765 N N . LEU A 1 229 ? 13.917 -10.177 -5.988 1.00 66.31 229 LEU A N 1
ATOM 1766 C CA . LEU A 1 229 ? 13.011 -9.204 -5.372 1.00 66.31 229 LEU A CA 1
ATOM 1767 C C . LEU A 1 229 ? 11.654 -9.144 -6.077 1.00 66.31 229 LEU A C 1
ATOM 1769 O O . LEU A 1 229 ? 10.629 -9.097 -5.405 1.00 66.31 229 LEU A O 1
ATOM 1773 N N . SER A 1 230 ? 11.621 -9.183 -7.410 1.00 65.19 230 SER A N 1
ATOM 1774 C CA . SER A 1 230 ? 10.360 -9.147 -8.168 1.00 65.19 230 SER A CA 1
ATOM 1775 C C . SER A 1 230 ? 9.482 -10.378 -7.918 1.00 65.19 230 SER A C 1
ATOM 1777 O O . SER A 1 230 ? 8.264 -10.242 -7.797 1.00 65.19 230 SER A O 1
ATOM 1779 N N . MET A 1 231 ? 10.082 -11.564 -7.764 1.00 63.72 231 MET A N 1
ATOM 1780 C CA . MET A 1 231 ? 9.358 -12.783 -7.383 1.00 63.72 231 MET A CA 1
ATOM 1781 C C . MET A 1 231 ? 8.803 -12.702 -5.958 1.00 63.72 231 MET A C 1
ATOM 1783 O O . MET A 1 231 ? 7.650 -13.061 -5.719 1.00 63.72 231 MET A O 1
ATOM 1787 N N . SER A 1 232 ? 9.608 -12.200 -5.022 1.00 69.50 232 SER A N 1
ATOM 1788 C CA . SER A 1 232 ? 9.250 -12.167 -3.603 1.00 69.50 232 SER A CA 1
ATOM 1789 C C . SER A 1 232 ? 8.226 -11.081 -3.282 1.00 69.50 232 SER A C 1
ATOM 1791 O O . SER A 1 232 ? 7.289 -11.327 -2.530 1.00 69.50 232 SER A O 1
ATOM 1793 N N . PHE A 1 233 ? 8.357 -9.890 -3.870 1.00 70.31 233 PHE A N 1
ATOM 1794 C CA . PHE A 1 233 ? 7.519 -8.739 -3.523 1.00 70.31 233 PHE A CA 1
ATOM 1795 C C . PHE A 1 233 ? 6.057 -8.935 -3.945 1.00 70.31 233 PHE A C 1
ATOM 1797 O O . PHE A 1 233 ? 5.143 -8.632 -3.180 1.00 70.31 233 PHE A O 1
ATOM 1804 N N . GLY A 1 234 ? 5.830 -9.509 -5.133 1.00 69.44 234 GLY A N 1
ATOM 1805 C CA . GLY A 1 234 ? 4.485 -9.849 -5.597 1.00 69.44 234 GLY A CA 1
ATOM 1806 C C . GLY A 1 234 ? 3.830 -10.922 -4.725 1.00 69.44 234 GLY A C 1
ATOM 1807 O O . GLY A 1 234 ? 2.712 -10.734 -4.254 1.00 69.44 234 GLY A O 1
ATOM 1808 N N . LEU A 1 235 ? 4.535 -12.027 -4.454 1.00 76.94 235 LEU A N 1
ATOM 1809 C CA . LEU A 1 235 ? 4.009 -13.116 -3.623 1.00 76.94 235 LEU A CA 1
ATOM 1810 C C . LEU A 1 235 ? 3.779 -12.684 -2.171 1.00 76.94 235 LEU A C 1
ATOM 1812 O O . LEU A 1 235 ? 2.769 -13.062 -1.585 1.00 76.94 235 LEU A O 1
ATOM 1816 N N . ALA A 1 236 ? 4.657 -11.853 -1.608 1.00 79.00 236 ALA A N 1
ATOM 1817 C CA . ALA A 1 236 ? 4.486 -11.302 -0.268 1.00 79.00 236 ALA A CA 1
ATOM 1818 C C . ALA A 1 236 ? 3.216 -10.445 -0.162 1.00 79.00 236 ALA A C 1
ATOM 1820 O O . ALA A 1 236 ? 2.498 -10.562 0.828 1.00 79.00 236 ALA A O 1
ATOM 1821 N N . LEU A 1 237 ? 2.896 -9.639 -1.184 1.00 75.94 237 LEU A N 1
ATOM 1822 C CA . LEU A 1 237 ? 1.645 -8.877 -1.231 1.00 75.94 237 LEU A CA 1
ATOM 1823 C C . LEU A 1 237 ? 0.423 -9.805 -1.249 1.00 75.94 237 LEU A C 1
ATOM 1825 O O . LEU A 1 237 ? -0.517 -9.594 -0.484 1.00 75.94 237 LEU A O 1
ATOM 1829 N N . TRP A 1 238 ? 0.440 -10.851 -2.076 1.00 77.44 238 TRP A N 1
ATOM 1830 C CA . TRP A 1 238 ? -0.656 -11.822 -2.135 1.00 77.44 238 TRP A CA 1
ATOM 1831 C C . TRP A 1 238 ? -0.834 -12.584 -0.820 1.00 77.44 238 TRP A C 1
ATOM 1833 O O . TRP A 1 238 ? -1.958 -12.707 -0.336 1.00 77.44 238 TRP A O 1
ATOM 1843 N N . LEU A 1 239 ? 0.263 -13.036 -0.206 1.00 83.94 239 LEU A N 1
ATOM 1844 C CA . LEU A 1 239 ? 0.235 -13.686 1.104 1.00 83.94 239 LEU A CA 1
ATOM 1845 C C . LEU A 1 239 ? -0.273 -12.737 2.189 1.00 83.94 239 LEU A C 1
ATOM 1847 O O . LEU A 1 239 ? -1.105 -13.135 3.000 1.00 83.94 239 LEU A O 1
ATOM 1851 N N . ALA A 1 240 ? 0.174 -11.480 2.186 1.00 85.25 240 ALA A N 1
ATOM 1852 C CA . ALA A 1 240 ? -0.305 -10.476 3.123 1.00 85.25 240 ALA A CA 1
ATOM 1853 C C . ALA A 1 240 ? -1.809 -10.239 2.950 1.00 85.25 240 ALA A C 1
ATOM 1855 O O . ALA A 1 240 ? -2.534 -10.279 3.939 1.00 85.25 240 ALA A O 1
ATOM 1856 N N . MET A 1 241 ? -2.300 -10.056 1.722 1.00 81.19 241 MET A N 1
ATOM 1857 C CA . MET A 1 241 ? -3.730 -9.877 1.447 1.00 81.19 241 MET A CA 1
ATOM 1858 C C . MET A 1 241 ? -4.554 -11.086 1.889 1.00 81.19 241 MET A C 1
ATOM 1860 O O . MET A 1 241 ? -5.568 -10.919 2.562 1.00 81.19 241 MET A O 1
ATOM 1864 N N . PHE A 1 242 ? -4.100 -12.298 1.570 1.00 88.44 242 PHE A N 1
ATOM 1865 C CA . PHE A 1 242 ? -4.759 -13.526 2.005 1.00 88.44 242 PHE A CA 1
ATOM 1866 C C . PHE A 1 242 ? -4.810 -13.622 3.533 1.00 88.44 242 PHE A C 1
ATOM 1868 O O . PHE A 1 242 ? -5.879 -13.832 4.102 1.00 88.44 242 PHE A O 1
ATOM 1875 N N . MET A 1 243 ? -3.680 -13.381 4.204 1.00 88.94 243 MET A N 1
ATOM 1876 C CA . MET A 1 243 ? -3.600 -13.361 5.663 1.00 88.94 243 MET A CA 1
ATOM 1877 C C . MET A 1 243 ? -4.514 -12.293 6.275 1.00 88.94 243 MET A C 1
ATOM 1879 O O . MET A 1 243 ? -5.118 -12.549 7.310 1.00 88.94 243 MET A O 1
ATOM 1883 N N . HIS A 1 244 ? -4.661 -11.121 5.651 1.00 86.75 244 HIS A N 1
ATOM 1884 C CA . HIS A 1 244 ? -5.571 -10.080 6.135 1.00 86.75 244 HIS A CA 1
ATOM 1885 C C . HIS A 1 244 ? -7.040 -10.482 5.968 1.00 86.75 244 HIS A C 1
ATOM 1887 O O . HIS A 1 244 ? -7.814 -10.310 6.904 1.00 86.75 244 HIS A O 1
ATOM 1893 N N . ILE A 1 245 ? -7.428 -11.048 4.820 1.00 88.88 245 ILE A N 1
ATOM 1894 C CA . ILE A 1 245 ? -8.812 -11.485 4.568 1.00 88.88 245 ILE A CA 1
ATOM 1895 C C . ILE A 1 245 ? -9.192 -12.618 5.526 1.00 88.88 245 ILE A C 1
ATOM 1897 O O . ILE A 1 245 ? -10.182 -12.518 6.247 1.00 88.88 245 ILE A O 1
ATOM 1901 N N . VAL A 1 246 ? -8.369 -13.667 5.582 1.00 93.38 246 VAL A N 1
ATOM 1902 C CA . VAL A 1 246 ? -8.593 -14.816 6.468 1.00 93.38 246 VAL A CA 1
ATOM 1903 C C . VAL A 1 246 ? -8.507 -14.398 7.933 1.00 93.38 246 VAL A C 1
ATOM 1905 O O . VAL A 1 246 ? -9.320 -14.826 8.745 1.00 93.38 246 VAL A O 1
ATOM 1908 N N . GLY A 1 247 ? -7.561 -13.526 8.282 1.00 90.31 247 GLY A N 1
ATOM 1909 C CA . GLY A 1 247 ? -7.398 -13.018 9.640 1.00 90.31 247 GLY A CA 1
ATOM 1910 C C . GLY A 1 247 ? -8.615 -12.235 10.133 1.00 90.31 247 GLY A C 1
ATOM 1911 O O . GLY A 1 247 ? -9.011 -12.415 11.282 1.00 90.31 247 GLY A O 1
ATOM 1912 N N . VAL A 1 248 ? -9.240 -11.414 9.280 1.00 88.75 248 VAL A N 1
ATOM 1913 C CA . VAL A 1 248 ? -10.482 -10.700 9.623 1.00 88.75 248 VAL A CA 1
ATOM 1914 C C . VAL A 1 248 ? -11.631 -11.678 9.844 1.00 88.75 248 VAL A C 1
ATOM 1916 O O . VAL A 1 248 ? -12.348 -11.549 10.832 1.00 88.75 248 VAL A O 1
ATOM 1919 N N . GLU A 1 249 ? -11.780 -12.674 8.974 1.00 91.06 249 GLU A N 1
ATOM 1920 C CA . GLU A 1 249 ? -12.846 -13.670 9.099 1.00 91.06 249 GLU A CA 1
ATOM 1921 C C . GLU A 1 249 ? -12.693 -14.497 10.385 1.00 91.06 249 GLU A C 1
ATOM 1923 O O . GLU A 1 249 ? -13.623 -14.591 11.186 1.00 91.06 249 GLU A O 1
ATOM 1928 N N . ILE A 1 250 ? -11.483 -15.002 10.656 1.00 91.56 250 ILE A N 1
ATOM 1929 C CA . ILE A 1 250 ? -11.164 -15.706 11.907 1.00 91.56 250 ILE A CA 1
ATOM 1930 C C . ILE A 1 250 ? -11.434 -14.800 13.114 1.00 91.56 250 ILE A C 1
ATOM 1932 O O . ILE A 1 250 ? -12.033 -15.234 14.097 1.00 91.56 250 ILE A O 1
ATOM 1936 N N . TYR A 1 251 ? -11.021 -13.532 13.057 1.00 87.94 251 TYR A N 1
ATOM 1937 C CA . TYR A 1 251 ? -11.244 -12.579 14.143 1.00 87.94 251 TYR A CA 1
ATOM 1938 C C . TYR A 1 251 ? -12.737 -12.380 14.442 1.00 87.94 251 TYR A C 1
ATOM 1940 O O . TYR A 1 251 ? -13.134 -12.387 15.612 1.00 87.94 251 TYR A O 1
ATOM 1948 N N . LEU A 1 252 ? -13.570 -12.244 13.407 1.00 87.00 252 LEU A N 1
ATOM 1949 C CA . LEU A 1 252 ? -15.018 -12.100 13.559 1.00 87.00 252 LEU A CA 1
ATOM 1950 C C . LEU A 1 252 ? -15.657 -13.368 14.142 1.00 87.00 252 LEU A C 1
ATOM 1952 O O . LEU A 1 252 ? -16.479 -13.268 15.052 1.00 87.00 252 LEU A O 1
ATOM 1956 N N . GLN A 1 253 ? -15.226 -14.551 13.702 1.00 89.19 253 GLN A N 1
ATOM 1957 C CA . GLN A 1 253 ? -15.718 -15.830 14.228 1.00 89.19 253 GLN A CA 1
ATOM 1958 C C . GLN A 1 253 ? -15.322 -16.065 15.693 1.00 89.19 253 GLN A C 1
ATOM 1960 O O . GLN A 1 253 ? -16.091 -16.643 16.460 1.00 89.19 253 GLN A O 1
ATOM 1965 N N . LEU A 1 254 ? -14.151 -15.579 16.115 1.00 90.50 254 LEU A N 1
ATOM 1966 C CA . LEU A 1 254 ? -13.691 -15.679 17.502 1.00 90.50 254 LEU A CA 1
ATOM 1967 C C . LEU A 1 254 ? -14.345 -14.651 18.441 1.00 90.50 254 LEU A C 1
ATOM 1969 O O . LEU A 1 254 ? -14.253 -14.796 19.661 1.00 90.50 254 LEU A O 1
ATOM 1973 N N . THR A 1 255 ? -15.011 -13.618 17.913 1.00 89.69 255 THR A N 1
ATOM 1974 C CA . THR A 1 255 ? -15.570 -12.516 18.717 1.00 89.69 255 THR A CA 1
ATOM 1975 C C . THR A 1 255 ? -17.082 -12.293 18.522 1.00 89.69 255 THR A C 1
ATOM 1977 O O . THR A 1 255 ? -17.531 -11.150 18.372 1.00 89.69 255 THR A O 1
ATOM 1980 N N . PRO A 1 256 ? -17.934 -13.339 18.638 1.00 86.25 256 PRO A N 1
ATOM 1981 C CA . PRO A 1 256 ? -19.371 -13.208 18.384 1.00 86.25 256 PRO A CA 1
ATOM 1982 C C . PRO A 1 256 ? -20.056 -12.228 19.348 1.00 86.25 256 PRO A C 1
ATOM 1984 O O . PRO A 1 256 ? -20.922 -11.461 18.933 1.00 86.25 256 PRO A O 1
ATOM 1987 N N . ARG A 1 257 ? -19.630 -12.160 20.617 1.00 84.62 257 ARG A N 1
ATOM 1988 C CA . ARG A 1 257 ? -20.185 -11.205 21.599 1.00 84.62 257 ARG A CA 1
ATOM 1989 C C . ARG A 1 257 ? -19.905 -9.746 21.238 1.00 84.62 257 ARG A C 1
ATOM 1991 O O . ARG A 1 257 ? -20.783 -8.901 21.376 1.00 84.62 257 ARG A O 1
ATOM 1998 N N . GLU A 1 258 ? -18.697 -9.456 20.761 1.00 87.38 258 GLU A N 1
ATOM 1999 C CA . GLU A 1 258 ? -18.328 -8.100 20.346 1.00 87.38 258 GLU A CA 1
ATOM 2000 C C . GLU A 1 258 ? -19.113 -7.690 19.096 1.00 87.38 258 GLU A C 1
ATOM 2002 O O . GLU A 1 258 ? -19.599 -6.562 19.021 1.00 87.38 258 GLU A O 1
ATOM 2007 N N . SER A 1 259 ? -19.329 -8.624 18.161 1.00 85.25 259 SER A N 1
ATOM 2008 C CA . SER A 1 259 ? -20.160 -8.377 16.978 1.00 85.25 259 SER A CA 1
ATOM 2009 C C . SER A 1 259 ? -21.608 -8.014 17.345 1.00 85.25 259 SER A C 1
ATOM 2011 O O . SER A 1 259 ? -22.138 -7.032 16.824 1.00 85.25 259 SER A O 1
ATOM 2013 N N . GLN A 1 260 ? -22.218 -8.720 18.308 1.00 84.62 260 GLN A N 1
ATOM 2014 C CA . GLN A 1 260 ? -23.565 -8.412 18.807 1.00 84.62 260 GLN A CA 1
ATOM 2015 C C . GLN A 1 260 ? -23.601 -7.045 19.495 1.00 84.62 260 GLN A C 1
ATOM 2017 O O . GLN A 1 260 ? -24.454 -6.215 19.185 1.00 84.62 260 GLN A O 1
ATOM 2022 N N . ARG A 1 261 ? -22.620 -6.760 20.362 1.00 89.00 261 ARG A N 1
ATOM 2023 C CA . ARG A 1 261 ? -22.493 -5.458 21.032 1.00 89.00 261 ARG A CA 1
ATOM 2024 C C . ARG A 1 261 ? -22.402 -4.304 20.029 1.00 89.00 261 ARG A C 1
ATOM 2026 O O . ARG A 1 261 ? -23.062 -3.283 20.205 1.00 89.00 261 ARG A O 1
ATOM 2033 N N . LEU A 1 262 ? -21.596 -4.447 18.975 1.00 86.31 262 LEU A N 1
ATOM 2034 C CA . LEU A 1 262 ? -21.447 -3.426 17.933 1.00 86.31 262 LEU A CA 1
ATOM 2035 C C . LEU A 1 262 ? -22.713 -3.274 17.085 1.00 86.31 262 LEU A C 1
ATOM 2037 O O . LEU A 1 262 ? -23.056 -2.151 16.721 1.00 86.31 262 LEU A O 1
ATOM 2041 N N . ARG A 1 263 ? -23.434 -4.369 16.819 1.00 85.25 263 ARG A N 1
ATOM 2042 C CA . ARG A 1 263 ? -24.712 -4.339 16.096 1.00 85.25 263 ARG A CA 1
ATOM 2043 C C . ARG A 1 263 ? -25.782 -3.558 16.864 1.00 85.25 263 ARG A C 1
ATOM 2045 O O . ARG A 1 263 ? -26.460 -2.735 16.254 1.00 85.25 263 ARG A O 1
ATOM 2052 N N . MET A 1 264 ? -25.843 -3.712 18.190 1.00 85.50 264 MET A N 1
ATOM 2053 C CA . MET A 1 264 ? -26.708 -2.906 19.069 1.00 85.50 264 MET A CA 1
ATOM 2054 C C . MET A 1 264 ? -26.367 -1.408 19.000 1.00 85.50 264 MET A C 1
ATOM 2056 O O . MET A 1 264 ? -27.249 -0.587 18.767 1.00 85.50 264 MET A O 1
ATOM 2060 N N . VAL A 1 265 ? -25.082 -1.040 19.095 1.00 87.44 265 VAL A N 1
ATOM 2061 C CA . VAL A 1 265 ? -24.648 0.371 18.995 1.00 87.44 265 VAL A CA 1
ATOM 2062 C C . VAL A 1 265 ? -24.941 0.961 17.609 1.00 87.44 265 VAL A C 1
ATOM 2064 O O . VAL A 1 265 ? -25.298 2.132 17.479 1.00 87.44 265 VAL A O 1
ATOM 2067 N N . SER A 1 266 ? -24.783 0.172 16.544 1.00 84.88 266 SER A N 1
ATOM 2068 C CA . SER A 1 266 ? -25.149 0.591 15.190 1.00 84.88 266 SER A CA 1
ATOM 2069 C C . SER A 1 266 ? -26.655 0.799 15.039 1.00 84.88 266 SER A C 1
ATOM 2071 O O . SER A 1 266 ? -27.046 1.769 14.394 1.00 84.88 266 SER A O 1
ATOM 2073 N N . TYR A 1 267 ? -27.482 -0.061 15.640 1.00 82.44 267 TYR A N 1
ATOM 2074 C CA . TYR A 1 267 ? -28.940 0.088 15.660 1.00 82.44 267 TYR A CA 1
ATOM 2075 C C . TYR A 1 267 ? -29.365 1.391 16.346 1.00 82.44 267 TYR A C 1
ATOM 2077 O O . TYR A 1 267 ? -30.090 2.187 15.747 1.00 82.44 267 TYR A O 1
ATOM 2085 N N . GLU A 1 268 ? -28.835 1.668 17.541 1.00 85.38 268 GLU A N 1
ATOM 2086 C CA . GLU A 1 268 ? -29.096 2.915 18.275 1.00 85.38 268 GLU A CA 1
ATOM 2087 C C . GLU A 1 268 ? -28.761 4.148 17.425 1.00 85.38 268 GLU A C 1
ATOM 2089 O O . GLU A 1 268 ? -29.596 5.032 17.238 1.00 85.38 268 GLU A O 1
ATOM 2094 N N . ARG A 1 269 ? -27.579 4.163 16.797 1.00 84.88 269 ARG A N 1
ATOM 2095 C CA . ARG A 1 269 ? -27.153 5.274 15.929 1.00 84.88 269 ARG A CA 1
ATOM 2096 C C . ARG A 1 269 ? -28.018 5.446 14.685 1.00 84.88 269 ARG A C 1
ATOM 2098 O O . ARG A 1 269 ? -28.198 6.566 14.220 1.00 84.88 269 ARG A O 1
ATOM 2105 N N . GLN A 1 270 ? -28.519 4.358 14.106 1.00 82.00 270 GLN A N 1
ATOM 2106 C CA . GLN A 1 270 ? -29.408 4.429 12.944 1.00 82.00 270 GLN A CA 1
ATOM 2107 C C . GLN A 1 270 ? -30.793 4.947 13.326 1.00 82.00 270 GLN A C 1
ATOM 2109 O O . GLN A 1 270 ? -31.382 5.707 12.558 1.00 82.00 270 GLN A O 1
ATOM 2114 N N . LYS A 1 271 ? -31.285 4.581 14.515 1.00 82.69 271 LYS A N 1
ATOM 2115 C CA . LYS A 1 271 ? -32.525 5.120 15.080 1.00 82.69 271 LYS A CA 1
ATOM 2116 C C . LYS A 1 271 ? -32.408 6.625 15.323 1.00 82.69 271 LYS A C 1
ATOM 2118 O O . LYS A 1 271 ? -33.312 7.364 14.950 1.00 82.69 271 LYS A O 1
ATOM 2123 N N . GLU A 1 272 ? -31.276 7.077 15.863 1.00 86.81 272 GLU A N 1
ATOM 2124 C CA . GLU A 1 272 ? -30.974 8.503 16.051 1.00 86.81 272 GLU A CA 1
ATOM 2125 C C . GLU A 1 272 ? -30.828 9.261 14.722 1.00 86.81 272 GLU A C 1
ATOM 2127 O O . GLU A 1 272 ? -31.289 10.393 14.600 1.00 86.81 272 GLU A O 1
ATOM 2132 N N . ALA A 1 273 ? -30.210 8.646 13.710 1.00 81.19 273 ALA A N 1
ATOM 2133 C CA . ALA A 1 273 ? -30.006 9.265 12.400 1.00 81.19 273 ALA A CA 1
ATOM 2134 C C . ALA A 1 273 ? -31.241 9.199 11.479 1.00 81.19 273 ALA A C 1
ATOM 2136 O O . ALA A 1 273 ? -31.237 9.815 10.414 1.00 81.19 273 ALA A O 1
ATOM 2137 N N . GLY A 1 274 ? -32.271 8.422 11.834 1.00 75.62 274 GLY A N 1
ATOM 2138 C CA . GLY A 1 274 ? -33.476 8.209 11.022 1.00 75.62 274 GLY A CA 1
ATOM 2139 C C . GLY A 1 274 ? -33.251 7.447 9.705 1.00 75.62 274 GLY A C 1
ATOM 2140 O O . GLY A 1 274 ? -34.201 7.216 8.958 1.00 75.62 274 GLY A O 1
ATOM 2141 N N . ALA A 1 275 ? -32.016 7.039 9.398 1.00 66.62 275 ALA A N 1
ATOM 2142 C CA . ALA A 1 275 ? -31.656 6.320 8.182 1.00 66.62 275 ALA A CA 1
ATOM 2143 C C . ALA A 1 275 ? -30.491 5.351 8.440 1.00 66.62 275 ALA A C 1
ATOM 2145 O O . ALA A 1 275 ? -29.414 5.742 8.890 1.00 66.62 275 ALA A O 1
ATOM 2146 N N . GLY A 1 276 ? -30.706 4.074 8.113 1.00 65.75 276 GLY A N 1
ATOM 2147 C CA . GLY A 1 276 ? -29.725 3.003 8.258 1.00 65.75 276 GLY A CA 1
ATOM 2148 C C . GLY A 1 276 ? -29.640 2.138 7.008 1.00 65.75 276 GLY A C 1
ATOM 2149 O O . GLY A 1 276 ? -30.659 1.663 6.499 1.00 65.75 276 GLY A O 1
ATOM 2150 N N . LEU A 1 277 ? -28.417 1.933 6.514 1.00 68.12 277 LEU A N 1
ATOM 2151 C CA . LEU A 1 277 ? -28.119 0.957 5.469 1.00 68.12 277 LEU A CA 1
ATOM 2152 C C . LEU A 1 277 ? -28.001 -0.422 6.141 1.00 68.12 277 LEU A C 1
ATOM 2154 O O . LEU A 1 277 ? -26.917 -0.840 6.542 1.00 68.12 277 LEU A O 1
ATOM 2158 N N . VAL A 1 278 ? -29.137 -1.083 6.365 1.00 72.81 278 VAL A N 1
ATOM 2159 C CA . VAL A 1 278 ? -29.184 -2.441 6.929 1.00 72.81 278 VAL A CA 1
ATOM 2160 C C . VAL A 1 278 ? -29.201 -3.479 5.817 1.00 72.81 278 VAL A C 1
ATOM 2162 O O . VAL A 1 278 ? -29.849 -3.282 4.791 1.00 72.81 278 VAL A O 1
ATOM 2165 N N . VAL A 1 279 ? -28.514 -4.604 6.031 1.00 75.06 279 VAL A N 1
ATOM 2166 C CA . VAL A 1 279 ? -28.452 -5.707 5.055 1.00 75.06 279 VAL A CA 1
ATOM 2167 C C . VAL A 1 279 ? -29.854 -6.215 4.704 1.00 75.06 279 VAL A C 1
ATOM 2169 O O . VAL A 1 279 ? -30.114 -6.479 3.536 1.00 75.06 279 VAL A O 1
ATOM 2172 N N . GLN A 1 280 ? -30.787 -6.226 5.662 1.00 75.38 280 GLN A N 1
ATOM 2173 C CA . GLN A 1 280 ? -32.177 -6.651 5.434 1.00 75.38 280 GLN A CA 1
ATOM 2174 C C . GLN A 1 280 ? -32.956 -5.756 4.456 1.00 75.38 280 GLN A C 1
ATOM 2176 O O . GLN A 1 280 ? -33.979 -6.172 3.930 1.00 75.38 280 GLN A O 1
ATOM 2181 N N . LYS A 1 281 ? -32.506 -4.517 4.201 1.00 77.38 281 LYS A N 1
ATOM 2182 C CA . LYS A 1 281 ? -33.136 -3.646 3.192 1.00 77.38 281 LYS A CA 1
ATOM 2183 C C . LYS A 1 281 ? -32.690 -3.959 1.764 1.00 77.38 281 LYS A C 1
ATOM 2185 O O . LYS A 1 281 ? -33.382 -3.560 0.834 1.00 77.38 281 LYS A O 1
ATOM 2190 N N . PHE A 1 282 ? -31.533 -4.599 1.590 1.00 80.81 282 PHE A N 1
ATOM 2191 C CA . PHE A 1 282 ? -30.926 -4.843 0.276 1.00 80.81 282 PHE A CA 1
ATOM 2192 C C . PHE A 1 282 ? -30.849 -6.324 -0.103 1.00 80.81 282 PHE A C 1
ATOM 2194 O O . PHE A 1 282 ? -30.751 -6.625 -1.289 1.00 80.81 282 PHE A O 1
ATOM 2201 N N . GLY A 1 283 ? -30.872 -7.241 0.864 1.00 82.25 283 GLY A N 1
ATOM 2202 C CA . GLY A 1 283 ? -30.758 -8.677 0.629 1.00 82.25 283 GLY A CA 1
ATOM 2203 C C . GLY A 1 283 ? -31.694 -9.498 1.508 1.00 82.25 283 GLY A C 1
ATOM 2204 O O . GLY A 1 283 ? -32.360 -8.968 2.392 1.00 82.25 283 GLY A O 1
ATOM 2205 N N . ASP A 1 284 ? -31.699 -10.807 1.269 1.00 85.31 284 ASP A N 1
ATOM 2206 C CA . ASP A 1 284 ? -32.580 -11.793 1.912 1.00 85.31 284 ASP A CA 1
ATOM 2207 C C . ASP A 1 284 ? -32.044 -12.272 3.275 1.00 85.31 284 ASP A C 1
ATOM 2209 O O . ASP A 1 284 ? -32.024 -13.455 3.600 1.00 85.31 284 ASP A O 1
ATOM 2213 N N . ALA A 1 285 ? -31.481 -11.348 4.055 1.00 82.88 285 ALA A N 1
ATOM 2214 C CA . ALA A 1 285 ? -30.995 -11.674 5.388 1.00 82.88 285 ALA A CA 1
ATOM 2215 C C . ALA A 1 285 ? -32.163 -11.707 6.374 1.00 82.88 285 ALA A C 1
ATOM 2217 O O . ALA A 1 285 ? -33.009 -10.810 6.356 1.00 82.88 285 ALA A O 1
ATOM 2218 N N . GLU A 1 286 ? -32.153 -12.682 7.286 1.00 80.81 286 GLU A N 1
ATOM 2219 C CA . GLU A 1 286 ? -33.159 -12.768 8.342 1.00 80.81 286 GLU A CA 1
ATOM 2220 C C . GLU A 1 286 ? -33.258 -11.440 9.129 1.00 80.81 286 GLU A C 1
ATOM 2222 O O . GLU A 1 286 ? -32.231 -10.789 9.419 1.00 80.81 286 GLU A O 1
ATOM 2227 N N . PRO A 1 287 ? -34.487 -11.004 9.475 1.00 76.75 287 PRO A N 1
ATOM 2228 C CA . PRO A 1 287 ? -34.695 -9.882 10.374 1.00 76.75 287 PRO A CA 1
ATOM 2229 C C . PRO A 1 287 ? -33.912 -10.109 11.666 1.00 76.75 287 PRO A C 1
ATOM 2231 O O . PRO A 1 287 ? -33.934 -11.186 12.252 1.00 76.75 287 PRO A O 1
ATOM 2234 N N . TRP A 1 288 ? -33.155 -9.097 12.071 1.00 79.25 288 TRP A N 1
ATOM 2235 C CA . TRP A 1 288 ? -32.405 -9.132 13.317 1.00 79.25 288 TRP A CA 1
ATOM 2236 C C . TRP A 1 288 ? -33.114 -8.217 14.291 1.00 79.25 288 TRP A C 1
ATOM 2238 O O . TRP A 1 288 ? -33.193 -7.016 14.030 1.00 79.25 288 TRP A O 1
ATOM 2248 N N . ASP A 1 289 ? -33.580 -8.799 15.389 1.00 77.06 289 ASP A N 1
ATOM 2249 C CA . ASP A 1 289 ? -34.235 -8.077 16.468 1.00 77.06 289 ASP A CA 1
ATOM 2250 C C . ASP A 1 289 ? -33.221 -7.781 17.585 1.00 77.06 289 ASP A C 1
ATOM 2252 O O . ASP A 1 289 ? -32.442 -8.664 17.972 1.00 77.06 289 ASP A O 1
ATOM 2256 N N . PRO A 1 290 ? -33.181 -6.548 18.117 1.00 78.06 290 PRO A N 1
ATOM 2257 C CA . PRO A 1 290 ? -32.288 -6.212 19.214 1.00 78.06 290 PRO A CA 1
ATOM 2258 C C . PRO A 1 290 ? -32.742 -6.921 20.499 1.00 78.06 290 PRO A C 1
ATOM 2260 O O . PRO A 1 290 ? -33.935 -7.035 20.781 1.00 78.06 290 PRO A O 1
ATOM 2263 N N . SER A 1 291 ? -31.793 -7.350 21.339 1.00 70.44 291 SER A N 1
ATOM 2264 C CA . SER A 1 291 ? -32.091 -8.103 22.573 1.00 70.44 291 SER A CA 1
ATOM 2265 C C . SER A 1 291 ? -33.026 -7.365 23.543 1.00 70.44 291 SER A C 1
ATOM 2267 O O . SER A 1 291 ? -33.789 -8.001 24.268 1.00 70.44 291 SER A O 1
ATOM 2269 N N . VAL A 1 292 ? -33.012 -6.026 23.513 1.00 66.25 292 VAL A N 1
ATOM 2270 C CA . VAL A 1 292 ? -33.923 -5.159 24.282 1.00 66.25 292 VAL A CA 1
ATOM 2271 C C . VAL A 1 292 ? -35.381 -5.234 23.824 1.00 66.25 292 VAL A C 1
ATOM 2273 O O . VAL A 1 292 ? -36.268 -5.062 24.653 1.00 66.25 292 VAL A O 1
ATOM 2276 N N . GLU A 1 293 ? -35.645 -5.499 22.543 1.00 66.94 293 GLU A N 1
ATOM 2277 C CA . GLU A 1 293 ? -37.007 -5.647 22.003 1.00 66.94 293 GLU A CA 1
ATOM 2278 C C . GLU A 1 293 ? -37.466 -7.114 22.054 1.00 66.94 293 GLU A C 1
ATOM 2280 O O . GLU A 1 293 ? -38.648 -7.382 22.248 1.00 66.94 293 GLU A O 1
ATOM 2285 N N . ALA A 1 294 ? -36.528 -8.065 21.991 1.00 64.19 294 ALA A N 1
ATOM 2286 C CA . ALA A 1 294 ? -36.796 -9.503 22.066 1.00 64.19 294 ALA A CA 1
ATOM 2287 C C . ALA A 1 294 ? -36.989 -10.053 23.499 1.00 64.19 294 ALA A C 1
ATOM 2289 O O . ALA A 1 294 ? -37.252 -11.243 23.673 1.00 64.19 294 ALA A O 1
ATOM 2290 N N . GLY A 1 295 ? -36.831 -9.226 24.541 1.00 60.97 295 GLY A N 1
ATOM 2291 C CA . GLY A 1 295 ? -37.010 -9.641 25.941 1.00 60.97 295 GLY A CA 1
ATOM 2292 C C . GLY A 1 295 ? -35.980 -10.663 26.449 1.00 60.97 295 GLY A C 1
ATOM 2293 O O . GLY A 1 295 ? -36.233 -11.343 27.444 1.00 60.97 295 GLY A O 1
ATOM 2294 N N . GLN A 1 296 ? -34.828 -10.796 25.783 1.00 59.09 296 GLN A N 1
ATOM 2295 C CA . GLN A 1 296 ? -33.773 -11.739 26.166 1.00 59.09 296 GLN A CA 1
ATOM 2296 C C . GLN A 1 296 ? -32.766 -11.090 27.133 1.00 59.09 296 GLN A C 1
ATOM 2298 O O . GLN A 1 296 ? -32.337 -9.959 26.895 1.00 59.09 296 GLN A O 1
ATOM 2303 N N . PRO A 1 297 ? -32.352 -11.783 28.214 1.00 54.78 297 PRO A N 1
ATOM 2304 C CA . PRO A 1 297 ? -31.343 -11.262 29.129 1.00 54.78 297 PRO A CA 1
ATOM 2305 C C . PRO A 1 297 ? -29.976 -11.144 28.434 1.00 54.78 297 PRO A C 1
ATOM 2307 O O . PRO A 1 297 ? -29.534 -12.065 27.748 1.00 54.78 297 PRO A O 1
ATOM 2310 N N . ILE A 1 298 ? -29.348 -9.981 28.628 1.00 54.00 298 ILE A N 1
ATOM 2311 C CA . ILE A 1 298 ? -27.994 -9.597 28.181 1.00 54.00 298 ILE A CA 1
ATOM 2312 C C . ILE A 1 298 ? -26.883 -10.377 28.884 1.00 54.00 298 ILE A C 1
ATOM 2314 O O . ILE A 1 298 ? -27.000 -10.606 30.109 1.00 54.00 298 ILE A O 1
#

Sequence (298 aa):
MQGVVTGNGTMRSIINGFSGRVLNPCEHNCSNRPLDNSLQDYFLNTVLLSSTMTVWESILGITGFKKSYNFILFFIFAGGLFGFTLSRLQYLDITGRYASGTAPGEWFHQHTGFRKVGITLHLGTILPCAILLIFQFIPSIRHRAILFHRINGYIIITLFLISNAGALMIAPPRFQRRARCATSHRPALAYPMCAPPSNGSSLPPGYDPVAIVKADDNGVEPAQIGANLSMSFGLALWLAMFMHIVGVEIYLQLTPRESQRLRMVSYERQKEAGAGLVVQKFGDAEPWDPSVEAGQPI

Radius of gyration: 33.4 Å; chains: 1; bounding box: 67×45×115 Å

Foldseek 3Di:
DDDDDDDDDDDDDDDDDDDDDPDDDDDDDDPDDPDDVVVVVVVVVVVVVVPDPDVQNVVCVQLVPPDPVLVVVLCVVLVVLLVVLVVCLVCLPVPPPVCVLDQVQLCVLCVDDQNVVLVNLQNVLVSVLSVLVSVLSRVNCCVPPVVVNVVSVVSSVVSVVSNVVSVVSNQDPVRDFWRWQDLDPPCCVVFVQNDAPPPDSDHPVVDTGTDGADQDPPDPDSNNVVNVCVVCVVVVVVVVVVCVVVVVVVVCVVCVVVVLVVVVVLVVVCVVVVHDPDPVVPDDDDDDDRCVVVVHDD

Organism: Ajellomyces capsulatus (strain H143) (NCBI:txid544712)

pLDDT: mean 71.44, std 18.58, range [26.39, 95.44]

Secondary structure (DSSP, 8-state):
--------------------------SS--------HHHHHHHHHHHHHHH---HHHHHHHHHT-SSHHHHHHHHHHHHHHHHHHHHHGGGG-IIIIIHHHS-HHHHHHHSSHHHHHHHHHHHHHHHHHHHHHHHHT-HHHHHH-HHHHHHHHHHHHHHHHHHHHHHHHH--TT-SS-EE--S-SSTTTT-GGGSPPTT-SSPPTT---EE-----SS-SSHHHHHHHHHHHHHHHHHHHHHHHHHHHHHHHHH-HHHHHHHHHHHHHHHHHHT----HHHHS-PPP---TTTTT---